Protein AF-A0A7S3KFH3-F1 (afdb_monomer)

Nearest PDB structures (foldseek):
  5v7p-assembly1_A  TM=9.453E-01  e=1.911E-08  Tribolium castaneum
  5vg9-assembly1_A  TM=9.536E-01  e=2.215E-08  Tribolium castaneum

pLDDT: mean 85.16, std 13.36, range [36.47, 98.5]

Structure (mmCIF, N/CA/C/O backbone):
data_AF-A0A7S3KFH3-F1
#
_entry.id   AF-A0A7S3KFH3-F1
#
loop_
_atom_site.group_PDB
_atom_site.id
_atom_site.type_symbol
_atom_site.label_atom_id
_atom_site.label_alt_id
_atom_site.label_comp_id
_atom_site.label_asym_id
_atom_site.label_entity_id
_atom_site.label_seq_id
_atom_site.pdbx_PDB_ins_code
_atom_site.Cartn_x
_atom_site.Cartn_y
_atom_site.Cartn_z
_atom_site.occupancy
_atom_site.B_iso_or_equiv
_atom_site.auth_seq_id
_atom_site.auth_comp_id
_atom_site.auth_asym_id
_atom_site.auth_atom_id
_atom_site.pdbx_PDB_model_num
ATOM 1 N N . MET A 1 1 ? -11.449 16.279 28.367 1.00 37.75 1 MET A N 1
ATOM 2 C CA . MET A 1 1 ? -10.877 14.971 28.756 1.00 37.75 1 MET A CA 1
ATOM 3 C C . MET A 1 1 ? -9.380 15.042 28.501 1.00 37.75 1 MET A C 1
ATOM 5 O O . MET A 1 1 ? -8.979 15.011 27.348 1.00 37.75 1 MET A O 1
ATOM 9 N N . ASN A 1 2 ? -8.570 15.244 29.544 1.00 36.47 2 ASN A N 1
ATOM 10 C CA . ASN A 1 2 ? -7.114 15.305 29.402 1.00 36.47 2 ASN A CA 1
ATOM 11 C C . ASN A 1 2 ? -6.589 13.881 29.218 1.00 36.47 2 ASN A C 1
ATOM 13 O O . ASN A 1 2 ? -6.607 13.081 30.151 1.00 36.47 2 ASN A O 1
ATOM 17 N N . ILE A 1 3 ? -6.184 13.549 27.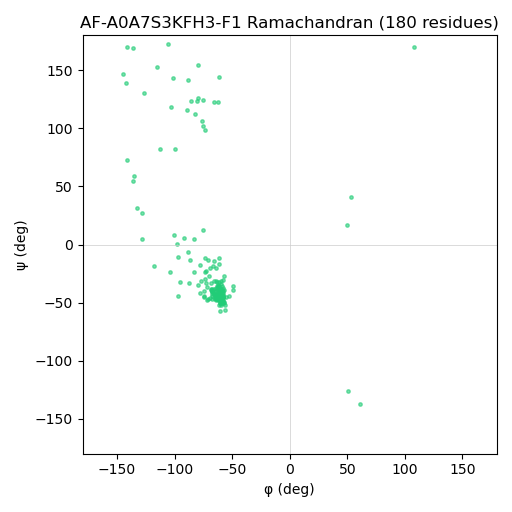995 1.00 49.44 3 ILE A N 1
ATOM 18 C CA . ILE A 1 3 ? -5.517 12.283 27.703 1.00 49.44 3 ILE A CA 1
ATOM 19 C C . ILE A 1 3 ? -4.090 12.421 28.238 1.00 49.44 3 ILE A C 1
ATOM 21 O O . ILE A 1 3 ? -3.259 13.096 27.636 1.00 49.44 3 ILE A O 1
ATOM 25 N N . VAL A 1 4 ? -3.811 11.824 29.398 1.00 52.16 4 VAL A N 1
ATOM 26 C CA . VAL A 1 4 ? -2.442 11.715 29.916 1.00 52.16 4 VAL A CA 1
ATOM 27 C C . VAL A 1 4 ? -1.725 10.667 29.071 1.00 52.16 4 VAL A C 1
ATOM 29 O O . VAL A 1 4 ? -1.911 9.465 29.245 1.00 52.16 4 VAL A O 1
ATOM 32 N N . VAL A 1 5 ? -0.960 11.139 28.091 1.00 58.22 5 VAL A N 1
ATOM 33 C CA . VAL A 1 5 ? -0.125 10.299 27.233 1.00 58.22 5 VAL A CA 1
ATOM 34 C C . VAL A 1 5 ? 1.163 9.977 27.980 1.00 58.22 5 VAL A C 1
ATOM 36 O O . VAL A 1 5 ? 1.871 10.901 28.383 1.00 58.22 5 VAL A O 1
ATOM 39 N N . SER A 1 6 ? 1.476 8.688 28.151 1.00 67.31 6 SER A N 1
ATOM 40 C CA . SER A 1 6 ? 2.754 8.284 28.747 1.00 67.31 6 SER A CA 1
ATOM 41 C C . SER A 1 6 ? 3.916 8.774 27.881 1.00 67.31 6 SER A C 1
ATOM 43 O O . SER A 1 6 ? 3.806 8.777 26.653 1.00 67.31 6 SER A O 1
ATOM 45 N N . ASP A 1 7 ? 5.036 9.171 28.482 1.00 68.19 7 ASP A N 1
ATOM 46 C CA . ASP A 1 7 ? 6.176 9.701 27.716 1.00 68.19 7 ASP A CA 1
ATOM 47 C C . ASP A 1 7 ? 6.719 8.681 26.705 1.00 68.19 7 ASP A C 1
ATOM 49 O O . ASP A 1 7 ? 7.045 9.036 25.576 1.00 68.19 7 ASP A O 1
ATOM 53 N N . LYS A 1 8 ? 6.613 7.391 27.032 1.00 62.91 8 LYS A N 1
ATOM 54 C CA . LYS A 1 8 ? 6.931 6.272 26.137 1.00 62.91 8 LYS A CA 1
ATOM 55 C C . LYS A 1 8 ? 6.064 6.245 24.871 1.00 62.91 8 LYS A C 1
ATOM 57 O O . LYS A 1 8 ? 6.531 5.896 23.792 1.00 62.91 8 LYS A O 1
ATOM 62 N N . THR A 1 9 ? 4.793 6.635 24.976 1.00 65.88 9 THR A N 1
ATOM 63 C CA . THR A 1 9 ? 3.889 6.763 23.823 1.00 65.88 9 THR A CA 1
ATOM 64 C C . THR A 1 9 ? 4.258 7.965 22.953 1.00 65.88 9 THR A C 1
ATOM 66 O O . THR A 1 9 ? 4.174 7.861 21.733 1.00 65.88 9 THR A O 1
ATOM 69 N N . LYS A 1 10 ? 4.704 9.080 23.549 1.00 65.81 10 LYS A N 1
ATOM 70 C CA . LYS A 1 10 ? 5.183 10.251 22.792 1.00 65.81 10 LYS A CA 1
ATOM 71 C C . LYS A 1 10 ? 6.480 9.937 22.046 1.00 65.81 10 LYS A C 1
ATOM 73 O O . LYS A 1 10 ? 6.600 10.286 20.878 1.00 65.81 10 LYS A O 1
ATOM 78 N N . GLU A 1 11 ? 7.410 9.235 22.688 1.00 64.56 11 GLU A N 1
ATOM 79 C CA . GLU A 1 11 ? 8.671 8.798 22.077 1.00 64.56 11 GLU A CA 1
ATOM 80 C C . GLU A 1 11 ? 8.443 7.862 20.887 1.00 64.56 11 GLU A C 1
ATOM 82 O O . GLU A 1 11 ? 9.010 8.092 19.820 1.00 64.56 11 GLU A O 1
ATOM 87 N N . MET A 1 12 ? 7.549 6.873 21.023 1.00 67.50 12 MET A N 1
ATOM 88 C CA . MET A 1 12 ? 7.157 6.004 19.905 1.00 67.50 12 MET A CA 1
ATOM 89 C C . MET A 1 12 ? 6.549 6.800 18.742 1.00 67.50 12 MET A C 1
ATOM 91 O O . MET A 1 12 ? 6.823 6.501 17.582 1.00 67.50 12 MET A O 1
ATOM 95 N N . LEU A 1 13 ? 5.750 7.827 19.046 1.00 67.12 13 LEU A N 1
ATOM 96 C CA . LEU A 1 13 ? 5.141 8.700 18.043 1.00 67.12 13 LEU A CA 1
ATOM 97 C C . LEU A 1 13 ? 6.194 9.484 17.256 1.00 67.12 13 LEU A C 1
ATOM 99 O O . LEU A 1 13 ? 6.172 9.520 16.028 1.00 67.12 13 LEU A O 1
ATOM 103 N N . VAL A 1 14 ? 7.135 10.094 17.978 1.00 66.56 14 VAL A N 1
ATOM 104 C CA . VAL A 1 14 ? 8.219 10.890 17.400 1.00 66.56 14 VAL A CA 1
ATOM 105 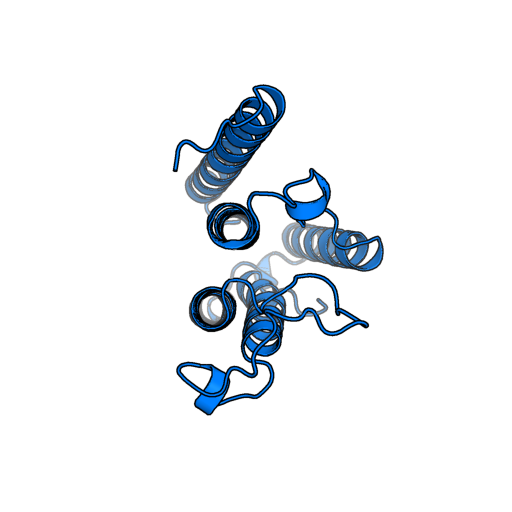C C . VAL A 1 14 ? 9.140 10.005 16.570 1.00 66.56 14 VAL A C 1
ATOM 107 O O . VAL A 1 14 ? 9.446 10.368 15.436 1.00 66.56 14 VAL A O 1
ATOM 110 N N . GLN A 1 15 ? 9.535 8.833 17.076 1.00 63.72 15 GLN A N 1
ATOM 111 C CA . GLN A 1 15 ? 10.371 7.877 16.342 1.00 63.72 15 GLN A CA 1
ATOM 112 C C . GLN A 1 15 ? 9.708 7.378 15.061 1.00 63.72 15 GLN A C 1
ATOM 114 O O . GLN A 1 15 ? 10.376 7.242 14.038 1.00 63.72 15 GLN A O 1
ATOM 119 N N . TYR A 1 16 ? 8.400 7.129 15.084 1.00 69.00 16 TYR A N 1
ATOM 120 C CA . TYR A 1 16 ? 7.704 6.646 13.900 1.00 69.00 16 TYR A CA 1
ATOM 121 C C . TYR A 1 16 ? 7.563 7.730 12.830 1.00 69.00 16 TYR A C 1
ATOM 123 O O . TYR A 1 16 ? 7.928 7.509 11.678 1.00 69.00 16 TYR A O 1
ATOM 131 N N . LEU A 1 17 ? 7.121 8.932 13.215 1.00 69.81 17 LEU A N 1
ATOM 132 C CA . LEU A 1 17 ? 7.004 10.066 12.295 1.00 69.81 17 LEU A CA 1
ATOM 133 C C . LEU A 1 17 ? 8.363 10.474 11.710 1.00 69.81 17 LEU A C 1
ATOM 135 O O . LEU A 1 17 ? 8.441 10.810 10.530 1.00 69.81 17 LEU A O 1
ATOM 139 N N . THR A 1 18 ? 9.440 10.399 12.498 1.00 63.25 18 THR A N 1
ATOM 140 C CA . THR A 1 18 ? 10.802 10.661 12.002 1.00 63.25 18 THR A CA 1
ATOM 141 C C . THR A 1 18 ? 11.305 9.559 11.076 1.00 63.25 18 THR A C 1
ATOM 143 O O . THR A 1 18 ? 11.771 9.875 9.987 1.00 63.25 18 THR A O 1
ATOM 146 N N . THR A 1 19 ? 11.161 8.279 11.436 1.00 66.56 19 THR A N 1
ATOM 147 C CA . THR A 1 19 ? 11.558 7.147 10.572 1.00 66.56 19 THR A CA 1
ATOM 148 C C . THR A 1 19 ? 10.825 7.197 9.238 1.00 66.56 19 THR A C 1
ATOM 150 O O . THR A 1 19 ? 11.409 6.985 8.176 1.00 66.56 19 THR A O 1
ATOM 153 N N . LEU A 1 20 ? 9.545 7.547 9.280 1.00 67.81 20 LEU A N 1
ATOM 154 C CA . LEU A 1 20 ? 8.731 7.627 8.092 1.00 67.81 20 LEU A CA 1
ATOM 155 C C . LEU A 1 20 ? 9.044 8.865 7.242 1.00 67.81 20 LEU A C 1
ATOM 157 O O . LEU A 1 20 ? 9.215 8.734 6.031 1.00 67.81 20 LEU A O 1
ATOM 161 N N . GLY A 1 21 ? 9.197 10.040 7.857 1.00 68.69 21 GLY A N 1
ATOM 162 C CA . GLY A 1 21 ? 9.648 11.249 7.164 1.00 68.69 21 GLY A CA 1
ATOM 163 C C . GLY A 1 21 ? 11.001 11.046 6.479 1.00 68.69 21 GLY A C 1
ATOM 164 O O . GLY A 1 21 ? 11.177 11.453 5.334 1.00 68.69 21 GLY A O 1
ATOM 165 N N . LEU A 1 22 ? 11.916 10.320 7.127 1.00 64.88 22 LEU A N 1
ATOM 166 C CA . LEU A 1 22 ? 13.197 9.920 6.547 1.00 64.88 22 LEU A CA 1
ATOM 167 C C . LEU A 1 22 ? 13.033 8.905 5.411 1.00 64.88 22 LEU A C 1
ATOM 169 O O . LEU A 1 22 ? 13.717 9.031 4.403 1.00 64.88 22 LEU A O 1
ATOM 173 N N . SER A 1 23 ? 12.114 7.941 5.523 1.00 68.88 23 SER A N 1
ATOM 174 C CA . SER A 1 23 ? 11.843 6.978 4.445 1.00 68.88 23 SER A CA 1
ATOM 175 C C . SER A 1 23 ? 11.237 7.640 3.203 1.00 68.88 23 SER A C 1
ATOM 177 O O . SER A 1 23 ? 11.643 7.322 2.090 1.00 68.88 23 SER A O 1
ATOM 179 N N . ILE A 1 24 ? 10.345 8.621 3.381 1.00 69.56 24 ILE A N 1
ATOM 180 C CA . ILE A 1 24 ? 9.767 9.412 2.288 1.00 69.56 24 ILE A CA 1
ATOM 181 C C . ILE A 1 24 ? 10.841 10.313 1.678 1.00 69.56 24 ILE A C 1
ATOM 183 O O . ILE A 1 24 ? 10.981 10.347 0.462 1.00 69.56 24 ILE A O 1
ATOM 187 N N . PHE A 1 25 ? 11.636 11.003 2.501 1.00 69.50 25 PHE A N 1
ATOM 188 C CA . PHE A 1 25 ? 12.738 11.838 2.021 1.00 69.50 25 PHE A CA 1
ATOM 189 C C . PHE A 1 25 ? 13.779 11.022 1.249 1.00 69.50 25 PHE A C 1
ATOM 191 O O . PHE A 1 25 ? 14.219 11.442 0.184 1.00 69.50 25 PHE A O 1
ATOM 198 N N . ALA A 1 26 ? 14.129 9.830 1.735 1.00 66.94 26 ALA A N 1
ATOM 199 C CA . ALA A 1 26 ? 15.033 8.917 1.050 1.00 66.94 26 ALA A CA 1
ATOM 200 C C . ALA A 1 26 ? 14.422 8.365 -0.245 1.00 66.94 26 ALA A C 1
ATOM 202 O O . ALA A 1 26 ? 15.120 8.286 -1.248 1.00 66.94 26 ALA A O 1
ATOM 203 N N . ALA A 1 27 ? 13.127 8.035 -0.261 1.00 68.38 27 ALA A N 1
ATOM 204 C CA . ALA A 1 27 ? 12.436 7.560 -1.458 1.00 68.38 27 ALA A CA 1
ATOM 205 C C . ALA A 1 27 ? 12.313 8.653 -2.533 1.00 68.38 27 ALA A C 1
ATOM 207 O O . ALA A 1 27 ? 12.529 8.384 -3.712 1.00 68.38 27 ALA A O 1
ATOM 208 N N . VAL A 1 28 ? 12.038 9.896 -2.125 1.00 6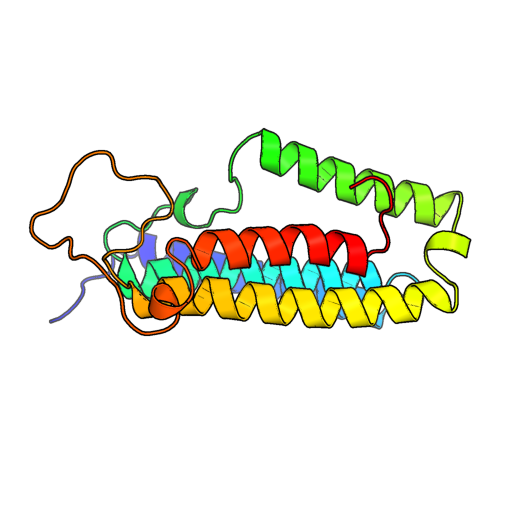8.81 28 VAL A N 1
ATOM 209 C CA . VAL A 1 28 ? 12.032 11.075 -3.002 1.00 68.81 28 VAL A CA 1
ATOM 210 C C . VAL A 1 28 ? 13.447 11.393 -3.482 1.00 68.81 28 VAL A C 1
ATOM 212 O O . VAL A 1 28 ? 13.645 11.619 -4.668 1.00 68.81 28 VAL A O 1
ATOM 215 N N . GLY A 1 29 ? 14.445 11.357 -2.598 1.00 66.06 29 GLY A N 1
ATOM 216 C CA . GLY A 1 29 ? 15.849 11.538 -2.964 1.00 66.06 29 GLY A CA 1
ATOM 217 C C . GLY A 1 29 ? 16.318 10.483 -3.965 1.00 66.06 29 GLY A C 1
ATOM 218 O O . GLY A 1 29 ? 16.934 10.826 -4.966 1.00 66.06 29 GLY A O 1
ATOM 219 N N . PHE A 1 30 ? 15.949 9.218 -3.755 1.00 65.56 30 PHE A N 1
ATOM 220 C CA . PHE A 1 30 ? 16.207 8.136 -4.698 1.00 65.56 30 PHE A CA 1
ATOM 221 C C . PHE A 1 30 ? 15.507 8.398 -6.033 1.00 65.56 30 PHE A C 1
ATOM 223 O O . PHE A 1 30 ? 16.185 8.450 -7.047 1.00 65.56 30 PHE A O 1
ATOM 230 N N . TYR A 1 31 ? 14.200 8.686 -6.033 1.00 68.19 31 TYR A N 1
ATOM 231 C CA . TYR A 1 31 ? 13.433 9.035 -7.237 1.00 68.19 31 TYR A CA 1
ATOM 232 C C . TYR A 1 31 ? 14.070 10.177 -8.045 1.00 68.19 31 TYR A C 1
ATOM 234 O O . TYR A 1 31 ? 14.179 10.086 -9.264 1.00 68.19 31 TYR A O 1
ATOM 242 N N . LEU A 1 32 ? 14.514 11.241 -7.370 1.00 66.44 32 LEU A N 1
ATOM 243 C CA . LEU A 1 32 ? 15.125 12.410 -8.007 1.00 66.44 32 LEU A CA 1
ATOM 244 C C . LEU A 1 32 ? 16.546 12.135 -8.525 1.00 66.44 32 LEU A C 1
ATOM 246 O O . LEU A 1 32 ? 16.964 12.752 -9.501 1.00 66.44 32 LEU A O 1
ATOM 250 N N . GLN A 1 33 ? 17.287 11.227 -7.886 1.00 65.81 33 GLN A N 1
ATOM 251 C CA . GLN A 1 33 ? 18.665 10.887 -8.251 1.00 65.81 33 GLN A CA 1
ATOM 252 C C . GLN A 1 33 ? 18.733 9.774 -9.313 1.00 65.81 33 GLN A C 1
ATOM 254 O O . GLN A 1 33 ? 19.647 9.749 -10.137 1.00 65.81 33 GLN A O 1
ATOM 259 N N . SER A 1 34 ? 17.788 8.831 -9.295 1.00 60.72 34 SER A N 1
ATOM 260 C CA . SER A 1 34 ? 17.789 7.638 -10.137 1.00 60.72 34 SER A CA 1
ATOM 261 C C . SER A 1 34 ? 16.872 7.828 -11.344 1.00 60.72 34 SER A C 1
ATOM 263 O O . SER A 1 34 ? 15.733 7.360 -11.344 1.00 60.72 34 SER A O 1
ATOM 265 N N . GLY A 1 35 ? 17.371 8.481 -12.398 1.00 66.19 35 GLY A N 1
ATOM 266 C CA . GLY A 1 35 ? 16.606 8.664 -13.642 1.00 66.19 35 GLY A CA 1
ATOM 267 C C . GLY A 1 35 ? 15.981 7.362 -14.172 1.00 66.19 35 GLY A C 1
ATOM 268 O O . GLY A 1 35 ? 14.835 7.368 -14.605 1.00 66.19 35 GLY A O 1
ATOM 269 N N . ASN A 1 36 ? 16.678 6.229 -14.017 1.00 70.56 36 ASN A N 1
ATOM 270 C CA . ASN A 1 36 ? 16.258 4.926 -14.549 1.00 70.56 36 ASN A CA 1
ATOM 271 C C . ASN A 1 36 ? 15.551 4.008 -13.526 1.00 70.56 36 ASN A C 1
ATOM 273 O O . ASN A 1 36 ? 15.210 2.883 -13.868 1.00 70.56 36 ASN A O 1
ATOM 277 N N . MET A 1 37 ? 15.351 4.434 -12.269 1.00 81.88 37 MET A N 1
ATOM 278 C CA . MET A 1 37 ? 14.709 3.606 -11.219 1.00 81.88 37 MET A CA 1
ATOM 279 C C . MET A 1 37 ? 13.555 4.331 -10.520 1.00 81.88 37 MET A C 1
ATOM 281 O O . MET A 1 37 ? 13.229 4.064 -9.359 1.00 81.88 37 MET A O 1
ATOM 285 N N . TYR A 1 38 ? 12.928 5.266 -11.227 1.00 85.19 38 TYR A N 1
ATOM 286 C CA . TYR A 1 38 ? 11.836 6.080 -10.710 1.00 85.19 38 TYR A CA 1
ATOM 287 C C . TYR A 1 38 ? 10.652 5.229 -10.213 1.00 85.19 38 TYR A C 1
ATOM 289 O O . TYR A 1 38 ? 10.000 5.600 -9.237 1.00 85.19 38 TYR A O 1
ATOM 297 N N . GLN A 1 39 ? 10.408 4.055 -10.808 1.00 90.00 39 GLN A N 1
ATOM 298 C CA . GLN A 1 39 ? 9.350 3.139 -10.374 1.00 90.00 39 GLN A CA 1
ATOM 299 C C . GLN A 1 39 ? 9.581 2.639 -8.948 1.00 90.00 39 GLN A C 1
ATOM 301 O O . GLN A 1 39 ? 8.655 2.640 -8.136 1.00 90.00 39 GLN A O 1
ATOM 306 N N . LEU A 1 40 ? 10.824 2.272 -8.614 1.00 88.38 40 LEU A N 1
ATOM 307 C CA . LEU A 1 40 ? 11.189 1.862 -7.259 1.00 88.38 40 LEU A CA 1
ATOM 308 C C . LE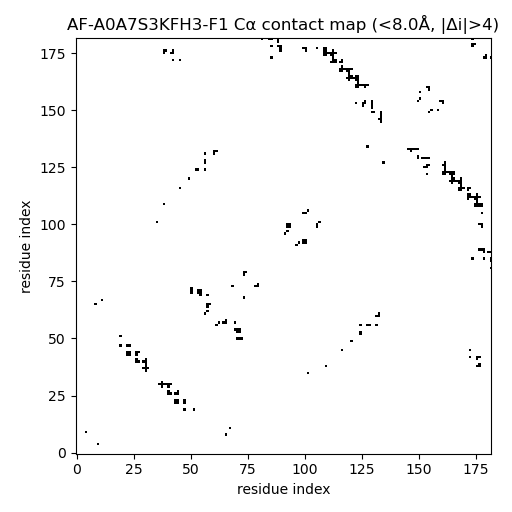U A 1 40 ? 11.004 3.011 -6.263 1.00 88.38 40 LEU A C 1
ATOM 310 O O . LEU A 1 40 ? 10.513 2.796 -5.159 1.00 88.38 40 LEU A O 1
ATOM 314 N N . GLY A 1 41 ? 11.336 4.242 -6.662 1.00 86.94 41 GLY A N 1
ATOM 315 C CA . GLY A 1 41 ? 11.064 5.435 -5.859 1.00 86.94 41 GLY A CA 1
ATOM 316 C C . GLY A 1 41 ? 9.571 5.600 -5.550 1.00 86.94 41 GLY A C 1
ATOM 317 O O . GLY A 1 41 ? 9.193 5.754 -4.389 1.00 86.94 41 GLY A O 1
ATOM 318 N N . LEU A 1 42 ? 8.710 5.488 -6.568 1.00 88.38 42 LEU A N 1
ATOM 319 C CA . LEU A 1 42 ? 7.251 5.550 -6.408 1.00 88.38 42 LEU A CA 1
ATOM 320 C C . LEU A 1 42 ? 6.711 4.417 -5.525 1.00 88.38 42 LEU A C 1
ATOM 322 O O . LEU A 1 42 ? 5.839 4.652 -4.686 1.00 88.38 42 LEU A O 1
ATOM 326 N N . PHE A 1 43 ? 7.252 3.206 -5.663 1.00 91.31 43 PHE A N 1
ATOM 327 C CA . PHE A 1 43 ? 6.926 2.070 -4.802 1.00 91.31 43 PHE A CA 1
ATOM 328 C C . PHE A 1 43 ? 7.260 2.346 -3.341 1.00 91.31 43 PHE A C 1
ATOM 330 O O . PHE A 1 43 ? 6.408 2.168 -2.474 1.00 91.31 43 PHE A O 1
ATOM 337 N N . MET A 1 44 ? 8.467 2.845 -3.069 1.00 87.75 44 MET A N 1
ATOM 338 C CA . MET A 1 44 ? 8.903 3.182 -1.715 1.00 87.75 44 MET A CA 1
ATOM 339 C C . MET A 1 44 ? 8.052 4.303 -1.110 1.00 87.75 44 MET A C 1
ATOM 341 O O . MET A 1 44 ? 7.629 4.185 0.037 1.00 87.75 44 MET A O 1
ATOM 345 N N . ILE A 1 45 ? 7.722 5.342 -1.888 1.00 86.38 45 ILE A N 1
ATOM 346 C CA . ILE A 1 45 ? 6.796 6.404 -1.460 1.00 86.38 45 ILE A CA 1
ATOM 347 C C . ILE A 1 45 ? 5.431 5.805 -1.108 1.00 86.38 45 ILE A C 1
ATOM 349 O O . ILE A 1 45 ? 4.900 6.073 -0.030 1.00 86.38 45 ILE A O 1
ATOM 353 N N . SER A 1 46 ? 4.868 4.974 -1.989 1.00 90.81 46 SER A N 1
ATOM 354 C CA . SER A 1 46 ? 3.581 4.326 -1.749 1.00 90.81 46 SER A CA 1
ATOM 355 C C . SER A 1 46 ? 3.607 3.430 -0.510 1.00 90.81 46 SER A C 1
ATOM 357 O O . SER A 1 46 ? 2.628 3.412 0.230 1.00 90.81 46 SER A O 1
ATOM 359 N N . LEU A 1 47 ? 4.679 2.670 -0.299 1.00 89.06 47 LEU A N 1
ATOM 360 C CA . LEU A 1 47 ? 4.837 1.787 0.851 1.00 89.06 47 LEU A CA 1
ATOM 361 C C . LEU A 1 47 ? 4.899 2.594 2.150 1.00 89.06 47 LEU A C 1
ATOM 363 O O . LEU A 1 47 ? 4.212 2.261 3.114 1.00 89.06 47 LEU A O 1
ATOM 367 N N . SER A 1 48 ? 5.662 3.688 2.165 1.00 85.25 48 SER A N 1
ATOM 368 C CA . SER A 1 48 ? 5.712 4.601 3.306 1.00 85.25 48 SER A CA 1
ATOM 369 C C . SER A 1 48 ? 4.345 5.231 3.590 1.00 85.25 48 SER A C 1
ATOM 371 O O . SER A 1 48 ? 3.912 5.250 4.7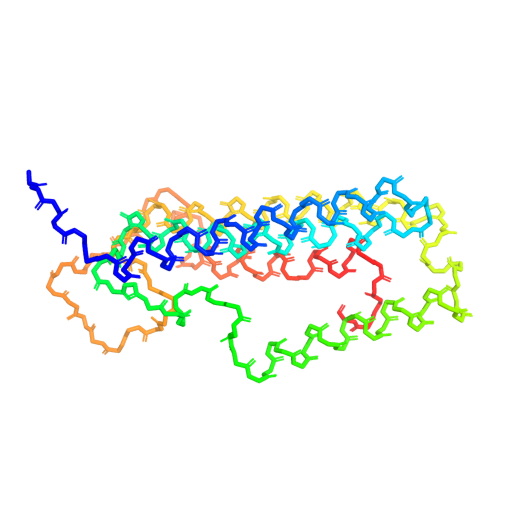39 1.00 85.25 48 SER A O 1
ATOM 373 N N . ILE A 1 49 ? 3.623 5.706 2.570 1.00 86.06 49 ILE A N 1
ATOM 374 C CA . ILE A 1 49 ? 2.275 6.269 2.758 1.00 86.06 49 ILE A CA 1
ATOM 375 C C . ILE A 1 49 ? 1.315 5.221 3.334 1.00 86.06 49 ILE A C 1
ATOM 377 O O . ILE A 1 49 ? 0.569 5.542 4.258 1.00 86.06 49 ILE A O 1
ATOM 381 N N . TYR A 1 50 ? 1.359 3.980 2.841 1.00 88.75 50 TYR A N 1
ATOM 382 C CA . TYR A 1 50 ? 0.521 2.895 3.349 1.00 88.75 50 TYR A CA 1
ATOM 383 C C . TYR A 1 50 ? 0.722 2.703 4.857 1.00 88.75 50 TYR A C 1
ATOM 385 O O . TYR A 1 50 ? -0.222 2.848 5.631 1.00 88.75 50 TYR A O 1
ATOM 393 N N . HIS A 1 51 ? 1.965 2.470 5.296 1.00 85.19 51 HIS A N 1
ATOM 394 C CA . HIS A 1 51 ? 2.266 2.259 6.719 1.00 85.19 51 HIS A CA 1
ATOM 395 C C . HIS A 1 51 ? 1.915 3.487 7.573 1.00 85.19 51 HIS A C 1
ATOM 397 O O . HIS A 1 51 ? 1.367 3.337 8.666 1.00 85.19 51 HIS A O 1
ATOM 403 N N . LEU A 1 52 ? 2.132 4.704 7.057 1.00 81.44 52 LEU A N 1
ATOM 404 C CA . LEU A 1 52 ? 1.730 5.935 7.743 1.00 81.44 52 LEU A CA 1
ATOM 405 C C . LEU A 1 52 ? 0.234 5.990 8.021 1.00 81.44 52 LEU A C 1
ATOM 407 O O . LEU A 1 52 ? -0.163 6.347 9.127 1.00 81.44 52 LEU A O 1
ATOM 411 N N . LEU A 1 53 ? -0.588 5.709 7.011 1.00 85.50 53 LEU A N 1
ATOM 412 C CA . LEU A 1 53 ? -2.036 5.830 7.126 1.00 85.50 53 LEU A CA 1
ATOM 413 C C . LEU A 1 53 ? -2.594 4.818 8.129 1.00 85.50 53 LEU A C 1
ATOM 415 O O . LEU A 1 53 ? -3.379 5.209 8.991 1.00 85.50 53 LEU A O 1
ATOM 419 N N . GLU A 1 54 ? -2.107 3.577 8.098 1.00 86.44 54 GLU A N 1
ATOM 420 C CA . GLU A 1 54 ? -2.462 2.537 9.076 1.00 86.44 54 GLU A CA 1
ATOM 421 C C . GLU A 1 54 ? -2.117 2.975 10.509 1.00 86.44 54 GLU A C 1
ATOM 423 O O . GLU A 1 54 ? -2.894 2.804 11.454 1.00 86.44 54 GLU A O 1
ATOM 428 N N . TYR A 1 55 ? -0.950 3.601 10.682 1.00 79.94 55 TYR A N 1
ATOM 429 C CA . TYR A 1 55 ? -0.543 4.126 11.976 1.00 79.94 55 TYR A CA 1
ATOM 430 C C . TYR A 1 55 ? -1.404 5.307 12.430 1.00 79.94 55 TYR A C 1
ATOM 432 O O . TYR A 1 55 ? -1.850 5.344 13.580 1.00 79.94 55 TYR A O 1
ATOM 440 N N . LEU A 1 56 ? -1.654 6.273 11.541 1.00 81.56 56 LEU A N 1
ATOM 441 C CA . LEU A 1 56 ? -2.508 7.424 11.828 1.00 81.56 56 LEU A CA 1
ATOM 442 C C . LEU A 1 56 ? -3.916 6.973 12.219 1.00 81.56 56 LEU A C 1
ATOM 444 O O . LEU A 1 56 ? -4.491 7.520 13.158 1.00 81.56 56 LEU A O 1
ATOM 448 N N . PHE A 1 57 ? -4.446 5.939 11.568 1.00 87.19 57 PHE A N 1
ATOM 449 C CA . PHE A 1 57 ? -5.715 5.336 11.948 1.00 87.19 57 PHE A CA 1
ATOM 450 C C . PHE A 1 57 ? -5.692 4.821 13.399 1.00 87.19 57 PHE A C 1
ATOM 452 O O . PHE A 1 57 ? -6.566 5.184 14.196 1.00 87.19 57 PHE A O 1
ATOM 459 N N . VAL A 1 58 ? -4.678 4.035 13.784 1.00 85.50 58 VAL A N 1
ATOM 460 C CA . VAL A 1 58 ? -4.549 3.532 15.166 1.00 85.50 58 VAL A CA 1
ATOM 461 C C . VAL A 1 58 ? -4.406 4.681 16.156 1.00 85.50 58 VAL A C 1
ATOM 463 O O . VAL A 1 58 ? -5.057 4.676 17.200 1.00 85.50 58 VAL A O 1
ATOM 466 N N . LEU A 1 59 ? -3.595 5.684 15.830 1.00 80.94 59 LEU A N 1
ATOM 467 C CA . LEU A 1 59 ? -3.402 6.868 16.660 1.00 80.94 59 LEU A CA 1
ATOM 468 C C . LEU A 1 59 ? -4.728 7.600 16.922 1.00 80.94 59 LEU A C 1
ATOM 470 O O . LEU A 1 59 ? -4.998 7.991 18.057 1.00 80.94 59 LEU A O 1
ATOM 474 N N . LEU A 1 60 ? -5.570 7.755 15.898 1.00 84.62 60 LEU A N 1
ATOM 475 C CA . LEU A 1 60 ? -6.822 8.508 15.986 1.00 84.62 60 LEU A CA 1
ATOM 476 C C . LEU A 1 60 ? -7.969 7.718 16.630 1.00 84.62 60 LEU A C 1
ATOM 478 O O . LEU A 1 60 ? -8.795 8.305 17.331 1.00 84.62 60 LEU A O 1
ATOM 482 N N . HIS A 1 61 ? -8.040 6.403 16.411 1.00 86.25 61 HIS A N 1
ATOM 483 C CA . HIS A 1 61 ? -9.214 5.601 16.782 1.00 86.25 61 HIS A CA 1
ATOM 484 C C . HIS A 1 61 ? -8.944 4.508 17.823 1.00 86.25 61 HIS A C 1
ATOM 486 O O . HIS A 1 61 ? -9.875 4.067 18.498 1.00 86.25 61 HIS A O 1
ATOM 492 N N . HIS A 1 62 ? -7.683 4.119 18.012 1.00 84.75 62 HIS A N 1
ATOM 493 C CA . HIS A 1 62 ? -7.251 3.039 18.907 1.00 84.75 62 HIS A CA 1
ATOM 494 C C . HIS A 1 62 ? -6.068 3.448 19.792 1.00 84.75 62 HIS A C 1
ATOM 496 O O . HIS A 1 62 ? -5.259 2.614 20.188 1.00 84.75 62 HIS A O 1
ATOM 502 N N . PHE A 1 63 ? -5.981 4.730 20.159 1.00 79.69 63 PHE A N 1
ATOM 503 C CA . PHE A 1 63 ? -4.845 5.298 20.892 1.00 79.69 63 PHE A CA 1
ATOM 504 C C . PHE A 1 63 ? -4.414 4.504 22.138 1.00 79.69 63 PHE A C 1
ATOM 506 O O . PHE A 1 63 ? -3.227 4.355 22.416 1.00 79.69 63 PHE A O 1
ATOM 513 N N . LYS A 1 64 ? -5.383 3.980 22.899 1.00 77.62 64 LYS A N 1
ATOM 514 C CA . LYS A 1 64 ? -5.125 3.206 24.126 1.00 77.62 64 LYS A CA 1
ATOM 515 C C . LYS A 1 64 ? -4.483 1.840 23.860 1.00 77.62 64 LYS A C 1
ATOM 517 O O . LYS A 1 64 ? -3.884 1.276 24.769 1.00 77.62 64 LYS A O 1
ATOM 522 N N . ASP A 1 65 ? -4.609 1.335 22.637 1.00 71.50 65 ASP A N 1
ATOM 523 C CA . ASP A 1 65 ? -4.128 0.024 22.207 1.00 71.50 65 ASP A CA 1
ATOM 524 C C . ASP A 1 65 ? -2.796 0.119 21.434 1.00 71.50 65 ASP A C 1
ATOM 526 O O . ASP A 1 65 ? -2.336 -0.881 20.881 1.00 71.50 65 ASP A O 1
ATOM 530 N N . ILE A 1 66 ? -2.168 1.304 21.387 1.00 71.38 66 ILE A N 1
ATOM 531 C CA . ILE A 1 66 ? -0.957 1.550 20.599 1.00 71.38 66 ILE A CA 1
ATOM 532 C C . ILE A 1 66 ? 0.233 0.740 21.136 1.00 71.38 66 ILE A C 1
ATOM 534 O O . ILE A 1 66 ? 0.622 0.829 22.303 1.00 71.38 66 ILE A O 1
ATOM 538 N N . LYS A 1 67 ? 0.818 -0.076 20.264 1.00 70.25 67 LYS A N 1
ATOM 539 C CA . LYS A 1 67 ? 2.008 -0.894 20.515 1.00 70.25 67 LYS A CA 1
ATOM 540 C C . LYS A 1 67 ? 2.935 -0.794 19.312 1.00 70.25 67 LYS A C 1
ATOM 542 O O . LYS A 1 67 ? 2.520 -0.339 18.252 1.00 70.25 67 LYS A O 1
ATOM 547 N N . PHE A 1 68 ? 4.166 -1.281 19.445 1.00 63.38 68 PHE A N 1
ATOM 548 C CA . PHE A 1 68 ? 5.071 -1.358 18.299 1.00 63.38 68 PHE A CA 1
ATOM 549 C C . PHE A 1 68 ? 4.481 -2.210 17.155 1.00 63.38 68 PHE A C 1
ATOM 551 O O . PHE A 1 68 ? 4.545 -1.846 15.989 1.00 63.38 68 PHE A O 1
ATOM 558 N N . ASP A 1 69 ? 3.770 -3.290 17.468 1.00 65.19 69 ASP A N 1
ATOM 559 C CA . ASP A 1 69 ? 3.118 -4.103 16.429 1.00 65.19 69 ASP A CA 1
ATOM 560 C C . ASP A 1 69 ? 1.975 -3.365 15.706 1.00 65.19 69 ASP A C 1
ATOM 562 O O . ASP A 1 69 ? 1.610 -3.724 14.587 1.00 65.19 69 ASP A O 1
ATOM 566 N N . SER A 1 70 ? 1.439 -2.287 16.294 1.00 63.97 70 SER A N 1
ATOM 567 C CA . SER A 1 70 ? 0.437 -1.434 15.645 1.00 63.97 70 SER A CA 1
ATOM 568 C C . SER A 1 70 ? 0.979 -0.694 14.423 1.00 63.97 70 SER A C 1
ATOM 570 O O . SER A 1 70 ? 0.185 -0.174 13.646 1.00 63.97 70 SER A O 1
ATOM 572 N N . PHE A 1 71 ? 2.303 -0.655 14.240 1.00 62.06 71 PHE A N 1
ATOM 573 C CA . PHE A 1 71 ? 2.941 -0.071 13.065 1.00 62.06 71 PHE A CA 1
ATOM 574 C C . PHE A 1 71 ? 2.742 -0.902 11.794 1.00 62.06 71 PHE A C 1
ATOM 576 O O . PHE A 1 71 ? 3.072 -0.407 10.723 1.00 62.06 71 PHE A O 1
ATOM 583 N N . LEU A 1 72 ? 2.280 -2.159 11.904 1.00 67.31 72 LEU A N 1
ATOM 584 C CA . LEU A 1 72 ? 2.087 -3.102 10.790 1.00 67.31 72 LEU A CA 1
ATOM 585 C C . LEU A 1 72 ? 3.292 -3.251 9.838 1.00 67.31 72 LEU A C 1
ATOM 587 O O . LEU A 1 72 ? 3.166 -3.837 8.767 1.00 67.31 72 LEU A O 1
ATOM 591 N N . ILE A 1 73 ? 4.486 -2.815 10.253 1.00 65.50 73 ILE A N 1
ATOM 592 C CA . ILE A 1 73 ? 5.736 -2.995 9.502 1.00 65.50 73 ILE A CA 1
ATOM 593 C C . ILE A 1 73 ? 6.048 -4.491 9.358 1.00 65.50 73 ILE A C 1
ATOM 595 O O . ILE A 1 73 ? 6.535 -4.940 8.322 1.00 65.50 73 ILE A O 1
ATOM 599 N N . ASN A 1 74 ? 5.736 -5.277 10.390 1.00 65.81 74 ASN A N 1
ATOM 600 C CA . ASN A 1 74 ? 5.884 -6.724 10.385 1.00 65.81 74 ASN A CA 1
ATOM 601 C C . ASN A 1 74 ? 4.506 -7.393 10.431 1.00 65.81 74 ASN A C 1
ATOM 603 O O . ASN A 1 74 ? 4.044 -7.817 11.488 1.00 65.81 74 ASN A O 1
ATOM 607 N N . GLN A 1 75 ? 3.853 -7.510 9.271 1.00 72.06 75 GLN A N 1
ATOM 608 C CA . GLN A 1 75 ? 2.580 -8.238 9.137 1.00 72.06 75 GLN A CA 1
ATOM 609 C C . GLN A 1 75 ? 2.750 -9.771 9.170 1.00 72.06 75 GLN A C 1
ATOM 611 O O . GLN A 1 75 ? 1.834 -10.520 8.834 1.00 72.06 75 GLN A O 1
ATOM 616 N N . GLY A 1 76 ? 3.928 -10.256 9.569 1.00 80.19 76 GLY A N 1
ATOM 617 C CA . GLY A 1 76 ? 4.276 -11.666 9.634 1.00 80.19 76 GLY A CA 1
ATOM 618 C C . GLY A 1 76 ? 5.256 -12.097 8.545 1.00 80.19 76 GLY A C 1
ATOM 619 O O . GLY A 1 76 ? 5.536 -11.388 7.579 1.00 80.19 76 GLY A O 1
ATOM 620 N N . LYS A 1 77 ? 5.766 -13.323 8.702 1.00 85.19 77 LYS A N 1
ATOM 621 C CA . LYS A 1 77 ? 6.855 -13.877 7.878 1.00 85.19 77 LYS A CA 1
ATOM 622 C C . LYS A 1 77 ? 6.529 -13.917 6.382 1.00 85.19 77 LYS A C 1
ATOM 624 O O . LYS A 1 77 ? 7.414 -13.690 5.567 1.00 85.19 77 LYS A O 1
ATOM 629 N N . HIS A 1 78 ? 5.273 -14.186 6.025 1.00 89.12 78 HIS A N 1
ATOM 630 C CA . HIS A 1 78 ? 4.840 -14.250 4.627 1.00 89.12 78 HIS A CA 1
ATOM 631 C C . HIS A 1 78 ? 4.885 -12.884 3.944 1.00 89.12 78 HIS A C 1
ATOM 633 O O . HIS A 1 78 ? 5.346 -12.791 2.813 1.00 89.12 78 HIS A O 1
ATOM 639 N N . TYR A 1 79 ? 4.475 -11.826 4.649 1.00 87.69 79 TYR A N 1
ATOM 640 C CA . TYR A 1 79 ? 4.569 -10.463 4.138 1.00 87.69 79 TYR A CA 1
ATOM 641 C C . TYR A 1 79 ? 6.032 -10.067 3.917 1.00 87.69 79 TYR A C 1
ATOM 643 O O . TYR A 1 79 ? 6.381 -9.592 2.841 1.00 87.69 79 TYR A O 1
ATOM 651 N N . THR A 1 80 ? 6.909 -10.334 4.892 1.00 87.75 80 THR A N 1
ATOM 652 C CA . THR A 1 80 ? 8.348 -10.073 4.736 1.00 87.75 80 THR A CA 1
ATOM 653 C C . THR A 1 80 ? 8.923 -10.825 3.539 1.00 87.75 80 THR A C 1
ATOM 655 O O . THR A 1 80 ? 9.633 -10.226 2.741 1.00 87.75 80 THR A O 1
ATOM 658 N N . PHE A 1 81 ? 8.580 -12.105 3.376 1.00 91.81 81 PHE A N 1
ATOM 659 C CA . PHE A 1 81 ? 9.046 -12.905 2.246 1.00 91.81 81 PHE A CA 1
ATOM 660 C C . PHE A 1 81 ? 8.567 -12.344 0.901 1.00 91.81 81 PHE A C 1
ATOM 662 O O . PHE A 1 81 ? 9.378 -12.195 -0.006 1.00 91.81 81 PHE A O 1
ATOM 669 N N . ALA A 1 82 ? 7.287 -11.975 0.789 1.00 92.69 82 ALA A N 1
ATOM 670 C CA . ALA A 1 82 ? 6.729 -11.381 -0.425 1.00 92.69 82 ALA A CA 1
ATOM 671 C C . ALA A 1 82 ? 7.409 -10.049 -0.780 1.00 92.69 82 ALA A C 1
ATOM 673 O O . ALA A 1 82 ? 7.804 -9.844 -1.923 1.00 92.69 82 ALA A O 1
ATOM 674 N N . MET A 1 83 ? 7.628 -9.175 0.208 1.00 91.56 83 MET A N 1
ATOM 675 C CA . MET A 1 83 ? 8.334 -7.907 -0.002 1.00 91.56 83 MET A CA 1
ATOM 676 C C . MET A 1 83 ? 9.784 -8.132 -0.436 1.00 91.56 83 MET A C 1
ATOM 678 O O . MET A 1 83 ? 10.240 -7.513 -1.392 1.00 91.56 83 MET A O 1
ATOM 682 N N . THR A 1 84 ? 10.514 -9.033 0.231 1.00 92.00 84 THR A N 1
ATOM 683 C CA . THR A 1 84 ? 11.887 -9.378 -0.163 1.00 92.00 84 THR A CA 1
ATOM 684 C C . THR A 1 84 ? 11.930 -9.948 -1.577 1.00 92.00 84 THR A C 1
ATOM 686 O O . THR A 1 84 ? 12.784 -9.541 -2.357 1.00 92.00 84 THR A O 1
ATOM 689 N N . PHE A 1 85 ? 11.000 -10.838 -1.927 1.00 96.12 85 PHE A N 1
ATOM 690 C CA . PHE A 1 85 ? 10.924 -11.428 -3.259 1.00 96.12 85 PHE A CA 1
ATOM 691 C C . PHE A 1 85 ? 10.637 -10.371 -4.338 1.00 96.12 85 PHE A C 1
ATOM 693 O O . PHE A 1 85 ? 11.349 -10.335 -5.336 1.00 96.12 85 PHE A O 1
ATOM 700 N N . SER A 1 86 ? 9.717 -9.435 -4.079 1.00 96.06 86 SER A N 1
ATOM 701 C CA . SER A 1 86 ? 9.425 -8.288 -4.954 1.00 96.06 86 SER A CA 1
ATOM 702 C C . SER A 1 86 ? 10.653 -7.408 -5.212 1.00 96.06 86 SER A C 1
ATOM 704 O O . SER A 1 86 ? 10.953 -7.084 -6.364 1.00 96.06 86 SER A O 1
ATOM 706 N N . PHE A 1 87 ? 11.426 -7.075 -4.169 1.00 94.00 87 PHE A N 1
ATOM 707 C CA . PHE A 1 87 ? 12.688 -6.349 -4.345 1.00 94.00 87 PHE A CA 1
ATOM 708 C C . PHE A 1 87 ? 13.709 -7.166 -5.141 1.00 94.00 87 PHE A C 1
ATOM 710 O O . PHE A 1 87 ? 14.347 -6.628 -6.044 1.00 94.00 87 PHE A O 1
ATOM 717 N N . CYS A 1 88 ? 13.875 -8.453 -4.824 1.00 97.00 88 CYS A N 1
ATOM 718 C CA . CYS A 1 88 ? 14.810 -9.328 -5.527 1.00 97.00 88 CYS A CA 1
ATOM 719 C C . CYS A 1 88 ? 14.484 -9.433 -7.021 1.00 97.00 88 CYS A C 1
ATOM 721 O O . CYS A 1 88 ? 15.395 -9.289 -7.831 1.00 97.00 88 CYS A O 1
ATOM 723 N N . GLU A 1 89 ? 13.215 -9.637 -7.381 1.00 97.38 89 GLU A N 1
ATOM 724 C CA . GLU A 1 89 ? 12.753 -9.639 -8.771 1.00 97.38 89 GLU A CA 1
ATOM 725 C C . GLU A 1 89 ? 13.060 -8.304 -9.451 1.00 97.38 89 GLU A C 1
ATOM 727 O O . GLU A 1 89 ? 13.715 -8.291 -10.491 1.00 97.38 89 GLU A O 1
ATOM 732 N N . TYR A 1 90 ? 12.689 -7.182 -8.824 1.00 95.00 90 TYR A N 1
ATOM 733 C CA . TYR A 1 90 ? 12.915 -5.858 -9.399 1.00 95.00 90 TYR A CA 1
ATOM 734 C C . TYR A 1 90 ? 14.396 -5.608 -9.707 1.00 95.00 90 TYR A C 1
ATOM 736 O O . TYR A 1 90 ? 14.738 -5.202 -10.818 1.00 95.00 90 TYR A O 1
ATOM 744 N N . PHE A 1 91 ? 15.290 -5.857 -8.742 1.00 94.25 91 PHE A N 1
ATOM 745 C CA . PHE A 1 91 ? 16.727 -5.645 -8.935 1.00 94.25 91 PHE A CA 1
ATOM 746 C C . PHE A 1 91 ? 17.327 -6.634 -9.934 1.00 94.25 91 PHE A C 1
ATOM 748 O O . PHE A 1 91 ? 18.167 -6.241 -10.741 1.00 94.25 91 PHE A O 1
ATOM 755 N N . TYR A 1 92 ? 16.892 -7.895 -9.913 1.00 95.88 92 TYR A N 1
ATOM 756 C CA . TYR A 1 92 ? 17.337 -8.896 -10.876 1.00 95.88 92 TYR A CA 1
ATOM 757 C C . TYR A 1 92 ? 16.967 -8.485 -12.307 1.00 95.88 92 TYR A C 1
ATOM 759 O O . TYR A 1 92 ? 17.829 -8.427 -13.183 1.00 95.88 92 TYR A O 1
ATOM 767 N N . GLU A 1 93 ? 15.713 -8.113 -12.547 1.00 94.56 93 GLU A N 1
ATOM 768 C CA . GLU A 1 93 ? 15.259 -7.664 -13.863 1.00 94.56 93 GLU A CA 1
ATOM 769 C C . GLU A 1 93 ? 15.914 -6.352 -14.281 1.00 94.56 93 GLU A C 1
ATOM 771 O O . GLU A 1 93 ? 16.328 -6.219 -15.426 1.00 94.56 93 GLU A O 1
ATOM 776 N N . TYR A 1 94 ? 16.093 -5.407 -13.361 1.00 91.94 94 TYR A N 1
ATOM 777 C CA . TYR A 1 94 ? 16.804 -4.167 -13.655 1.00 91.94 94 TYR A CA 1
ATOM 778 C C . TYR A 1 94 ? 18.260 -4.414 -14.096 1.00 91.94 94 TYR A C 1
ATOM 780 O O . TYR A 1 94 ? 18.748 -3.747 -15.007 1.00 91.94 94 TYR A O 1
ATOM 788 N N . MET A 1 95 ? 18.955 -5.384 -13.487 1.00 92.50 95 MET A N 1
ATOM 789 C CA . MET A 1 95 ? 20.354 -5.701 -13.806 1.00 92.50 95 MET A CA 1
ATOM 790 C C . MET A 1 95 ? 20.520 -6.516 -15.093 1.00 92.50 95 MET A C 1
ATOM 792 O O . MET A 1 95 ? 21.447 -6.259 -15.859 1.00 92.50 95 MET A O 1
ATOM 796 N N . PHE A 1 96 ? 19.664 -7.517 -15.317 1.00 95.50 96 PHE A N 1
ATOM 797 C CA . PHE A 1 96 ? 19.839 -8.490 -16.403 1.00 95.50 96 PHE A CA 1
ATOM 798 C C . PHE A 1 96 ? 18.902 -8.257 -17.595 1.00 95.50 96 PHE A C 1
ATOM 800 O O . PHE A 1 96 ? 19.233 -8.641 -18.715 1.00 95.50 96 PHE A O 1
ATOM 807 N N . TYR A 1 97 ? 17.763 -7.597 -17.376 1.00 92.25 97 TYR A N 1
ATOM 808 C CA . TYR A 1 97 ? 16.719 -7.352 -18.374 1.00 92.25 97 TYR A CA 1
ATOM 809 C C . TYR A 1 97 ? 16.196 -5.902 -18.311 1.00 92.25 97 TYR A C 1
ATOM 811 O O . TYR A 1 97 ? 14.984 -5.689 -18.214 1.00 92.25 97 TYR A O 1
ATOM 819 N N . PRO A 1 98 ? 17.070 -4.877 -18.399 1.00 89.38 98 PRO A N 1
ATOM 820 C CA . PRO A 1 98 ? 16.679 -3.475 -18.210 1.00 89.38 98 PRO A CA 1
ATOM 821 C C . PRO A 1 98 ? 15.569 -3.024 -19.170 1.00 89.38 98 PRO A C 1
ATOM 823 O O . PRO A 1 98 ? 14.746 -2.190 -18.808 1.00 89.38 98 PRO A O 1
ATOM 826 N N . GLY A 1 99 ? 15.468 -3.641 -20.353 1.00 88.62 99 GLY A N 1
ATOM 827 C CA . GLY A 1 99 ? 14.383 -3.393 -21.304 1.00 88.62 99 GLY A CA 1
ATOM 828 C C . GLY A 1 99 ? 12.979 -3.726 -20.782 1.00 88.62 99 GLY A C 1
ATOM 829 O O . GLY A 1 99 ? 12.018 -3.239 -21.361 1.00 88.62 99 GLY A O 1
ATOM 830 N N . LEU A 1 100 ? 12.821 -4.503 -19.701 1.00 86.94 100 LEU A N 1
ATOM 831 C CA . LEU A 1 100 ? 11.528 -4.701 -19.022 1.00 86.94 100 LEU A CA 1
ATOM 832 C C . LEU A 1 100 ? 11.147 -3.501 -18.139 1.00 86.94 100 LEU A C 1
ATOM 834 O O . LEU A 1 100 ? 9.966 -3.187 -17.992 1.00 86.94 100 LEU A O 1
ATOM 838 N N . LYS A 1 101 ? 12.151 -2.815 -17.581 1.00 89.25 101 LYS A N 1
ATOM 839 C CA . LYS A 1 101 ? 11.990 -1.670 -16.671 1.00 89.25 101 LYS A CA 1
ATOM 840 C C . LYS A 1 101 ? 12.100 -0.317 -17.373 1.00 89.25 101 LYS A C 1
ATOM 842 O O . LYS A 1 101 ? 11.786 0.700 -16.766 1.00 89.25 101 LYS A O 1
ATOM 847 N N . ASP A 1 102 ? 12.527 -0.293 -18.629 1.00 86.50 102 ASP A N 1
ATOM 848 C CA . ASP A 1 102 ? 12.721 0.938 -19.392 1.00 86.50 102 ASP A CA 1
ATOM 849 C C . ASP A 1 102 ? 12.287 0.757 -20.854 1.00 86.50 102 ASP A C 1
ATOM 851 O O . ASP A 1 102 ? 13.094 0.615 -21.774 1.00 86.50 102 ASP A O 1
ATOM 855 N N . ASN A 1 103 ? 10.970 0.684 -21.066 1.00 86.06 103 ASN A N 1
ATOM 856 C CA . ASN A 1 103 ? 10.356 0.727 -22.391 1.00 86.06 103 ASN A CA 1
ATOM 857 C C . ASN A 1 103 ? 9.043 1.537 -22.377 1.00 86.06 103 ASN A C 1
ATOM 859 O O . ASN A 1 103 ? 8.508 1.894 -21.325 1.00 86.06 103 ASN A O 1
ATOM 863 N N . SER A 1 104 ? 8.484 1.821 -23.557 1.00 85.88 104 SER A N 1
ATOM 864 C CA . SER A 1 104 ? 7.260 2.629 -23.679 1.00 85.88 104 SER A CA 1
ATOM 865 C C . SER A 1 104 ? 6.037 2.015 -22.983 1.00 85.88 104 SER A C 1
ATOM 867 O O . SER A 1 104 ? 5.195 2.751 -22.471 1.00 85.88 104 SER A O 1
ATOM 869 N N . ALA A 1 105 ? 5.928 0.684 -22.936 1.00 88.50 105 ALA A N 1
ATOM 870 C CA . ALA A 1 105 ? 4.855 -0.002 -22.219 1.00 88.50 105 ALA A CA 1
ATOM 871 C C . ALA A 1 105 ? 5.044 0.074 -20.696 1.00 88.50 105 ALA A C 1
ATOM 873 O O . ALA A 1 105 ? 4.060 0.203 -19.970 1.00 88.50 105 ALA A O 1
ATOM 874 N N . THR A 1 106 ? 6.288 0.081 -20.205 1.00 89.75 106 THR A N 1
ATOM 875 C CA . THR A 1 106 ? 6.600 0.273 -18.783 1.00 89.75 106 THR A CA 1
ATOM 876 C C . THR A 1 106 ? 5.991 1.572 -18.265 1.00 89.75 106 THR A C 1
ATOM 878 O O . THR A 1 106 ? 5.336 1.562 -17.228 1.00 89.75 106 THR A O 1
ATOM 881 N N . PHE A 1 107 ? 6.126 2.677 -19.005 1.00 89.38 107 PHE A N 1
ATOM 882 C CA . PHE A 1 107 ? 5.536 3.953 -18.593 1.00 89.38 107 PHE A CA 1
ATOM 883 C C . PHE A 1 107 ? 4.012 3.858 -18.420 1.00 89.38 107 PHE A C 1
ATOM 885 O O . PHE A 1 107 ? 3.463 4.347 -17.434 1.00 89.38 107 PHE A O 1
ATOM 892 N N . LEU A 1 108 ? 3.321 3.168 -19.333 1.00 93.94 108 LEU A N 1
ATOM 893 C CA . LEU A 1 108 ? 1.880 2.939 -19.221 1.00 93.94 108 LEU A CA 1
ATOM 894 C C . LEU A 1 108 ? 1.530 2.128 -17.963 1.00 93.94 108 LEU A C 1
ATOM 896 O O . LEU A 1 108 ? 0.603 2.497 -17.240 1.00 93.94 108 LEU A O 1
ATOM 900 N N . PHE A 1 109 ? 2.277 1.061 -17.671 1.00 95.31 109 PHE A N 1
ATOM 901 C CA . PHE A 1 109 ? 2.064 0.259 -16.465 1.00 95.31 109 PHE A CA 1
ATOM 902 C C . PHE A 1 109 ? 2.324 1.043 -15.180 1.00 95.31 109 PHE A C 1
ATOM 904 O O . PHE A 1 109 ? 1.551 0.908 -14.235 1.00 95.31 109 PHE A O 1
ATOM 911 N N . VAL A 1 110 ? 3.328 1.924 -15.157 1.00 93.69 110 VAL A N 1
ATOM 912 C CA . VAL A 1 110 ? 3.572 2.818 -14.015 1.00 93.69 110 VAL A CA 1
ATOM 913 C C . VAL A 1 110 ? 2.363 3.712 -13.758 1.00 93.69 110 VAL A C 1
ATOM 915 O O . VAL A 1 110 ? 1.924 3.828 -12.617 1.00 93.69 110 VAL A O 1
ATOM 918 N N . ILE A 1 111 ? 1.792 4.318 -14.803 1.00 94.94 111 ILE A N 1
ATOM 919 C CA . ILE A 1 111 ? 0.618 5.190 -14.665 1.00 94.94 111 ILE A CA 1
ATOM 920 C C . ILE A 1 111 ? -0.605 4.400 -14.193 1.00 94.94 111 ILE A C 1
ATOM 922 O O . ILE A 1 111 ? -1.276 4.820 -13.250 1.00 94.94 111 ILE A O 1
ATOM 926 N N . ILE A 1 112 ? -0.885 3.246 -14.806 1.00 97.50 112 ILE A N 1
ATOM 927 C CA . ILE A 1 112 ? -2.009 2.386 -14.409 1.00 97.50 112 ILE A CA 1
ATOM 928 C C . ILE A 1 112 ? -1.836 1.931 -12.957 1.00 97.50 112 ILE A C 1
ATOM 930 O O . ILE A 1 112 ? -2.744 2.109 -12.146 1.00 97.50 112 ILE A O 1
ATOM 934 N N . GLY A 1 113 ? -0.662 1.400 -12.613 1.00 97.81 113 GLY A N 1
ATOM 935 C CA . GLY A 1 113 ? -0.326 0.970 -11.261 1.00 97.81 113 GLY A CA 1
ATOM 936 C C . GLY A 1 113 ? -0.451 2.113 -10.256 1.00 97.81 113 GLY A C 1
ATOM 937 O O . GLY A 1 113 ? -1.096 1.946 -9.228 1.00 97.81 113 GLY A O 1
ATOM 938 N N . GLY A 1 114 ? 0.054 3.303 -10.581 1.00 96.81 114 GLY A N 1
ATOM 939 C CA . GLY A 1 114 ? -0.064 4.495 -9.741 1.00 96.81 114 GLY A CA 1
ATOM 940 C C . GLY A 1 114 ? -1.515 4.917 -9.483 1.00 96.81 114 GLY A C 1
ATOM 941 O O . GLY A 1 114 ? -1.889 5.175 -8.338 1.00 96.81 114 GLY A O 1
ATOM 942 N N . ILE A 1 115 ? -2.367 4.927 -10.514 1.00 98.25 115 ILE A N 1
ATOM 943 C CA . ILE A 1 115 ? -3.801 5.224 -10.363 1.00 98.25 115 ILE A CA 1
ATOM 944 C C . ILE A 1 115 ? -4.470 4.185 -9.458 1.00 98.25 115 ILE A C 1
ATOM 946 O O . ILE A 1 115 ? -5.192 4.544 -8.526 1.00 98.25 115 ILE A O 1
ATOM 950 N N . LEU A 1 116 ? -4.216 2.897 -9.693 1.00 98.50 116 LEU A N 1
ATOM 951 C CA . LEU A 1 116 ? -4.817 1.828 -8.899 1.00 98.50 116 LEU A CA 1
ATOM 952 C C . LEU A 1 116 ? -4.291 1.810 -7.451 1.00 98.50 116 LEU A C 1
ATOM 954 O O . LEU A 1 116 ? -5.068 1.556 -6.532 1.00 98.50 116 LEU A O 1
ATOM 958 N N . VAL A 1 117 ? -3.026 2.180 -7.216 1.00 98.25 117 VAL A N 1
ATOM 959 C CA . VAL A 1 117 ? -2.454 2.414 -5.878 1.00 98.25 117 VAL A CA 1
ATOM 960 C C . VAL A 1 117 ? -3.231 3.504 -5.138 1.00 98.25 117 VAL A C 1
ATOM 962 O O . VAL A 1 117 ? -3.555 3.328 -3.961 1.00 98.25 117 VAL A O 1
ATOM 965 N N . ILE A 1 118 ? -3.556 4.621 -5.798 1.00 97.88 118 ILE A N 1
ATOM 966 C CA . ILE A 1 118 ? -4.339 5.713 -5.194 1.00 97.88 118 ILE A CA 1
ATOM 967 C C . ILE A 1 118 ? -5.754 5.234 -4.852 1.00 97.88 118 ILE A C 1
ATOM 969 O O . ILE A 1 118 ? -6.249 5.498 -3.755 1.00 97.88 118 ILE A O 1
ATOM 973 N N . ILE A 1 119 ? -6.395 4.485 -5.753 1.00 98.25 119 ILE A N 1
ATOM 974 C CA . ILE A 1 119 ? -7.729 3.916 -5.513 1.00 98.25 119 ILE A CA 1
ATOM 975 C C . ILE A 1 119 ? -7.690 2.927 -4.336 1.00 98.25 119 ILE A C 1
ATOM 977 O O . ILE A 1 119 ? -8.558 2.975 -3.462 1.00 98.25 119 ILE A O 1
ATOM 981 N N . GLY A 1 120 ? -6.669 2.069 -4.264 1.00 98.19 120 GLY A N 1
ATOM 982 C CA . GLY A 1 120 ? -6.464 1.136 -3.156 1.00 98.19 120 GLY A CA 1
ATOM 983 C C . GLY A 1 120 ? -6.350 1.854 -1.809 1.00 98.19 120 GLY A C 1
ATOM 984 O O . GLY A 1 120 ? -7.089 1.533 -0.874 1.00 98.19 120 GLY A O 1
ATOM 985 N N . HIS A 1 121 ? -5.514 2.895 -1.737 1.00 96.19 121 HIS A N 1
ATOM 986 C CA . HIS A 1 121 ? -5.407 3.752 -0.551 1.00 96.19 121 HIS A CA 1
ATOM 987 C C . HIS A 1 121 ? -6.738 4.396 -0.178 1.00 96.19 121 HIS A C 1
ATOM 989 O O . HIS A 1 121 ? -7.110 4.390 0.995 1.00 96.19 121 HIS A O 1
ATOM 995 N N . PHE A 1 122 ? -7.472 4.924 -1.161 1.00 97.25 122 PHE A N 1
ATOM 996 C CA . PHE A 1 122 ? -8.765 5.551 -0.920 1.00 97.25 122 PHE A CA 1
ATOM 997 C C . PHE A 1 122 ? -9.739 4.583 -0.242 1.00 97.25 122 PHE A C 1
ATOM 999 O O . PHE A 1 122 ? -10.322 4.932 0.785 1.00 97.25 122 PHE A O 1
ATOM 1006 N N . PHE A 1 123 ? -9.895 3.362 -0.764 1.00 98.12 123 PHE A N 1
ATOM 1007 C CA . PHE A 1 123 ? -10.788 2.368 -0.162 1.00 98.12 123 PHE A CA 1
ATOM 1008 C C . PHE A 1 123 ? -10.302 1.906 1.212 1.00 98.12 123 PHE A C 1
ATOM 1010 O O . PHE A 1 123 ? -11.120 1.780 2.127 1.00 98.12 123 PHE A O 1
ATOM 1017 N N . ARG A 1 124 ? -8.988 1.696 1.372 1.00 97.06 124 ARG A N 1
ATOM 1018 C CA . ARG A 1 124 ? -8.382 1.272 2.640 1.00 97.06 124 ARG A CA 1
ATOM 1019 C C . ARG A 1 124 ? -8.644 2.294 3.742 1.00 97.06 124 ARG A C 1
ATOM 1021 O O . ARG A 1 124 ? -9.277 1.949 4.739 1.00 97.06 124 ARG A O 1
ATOM 1028 N N . ALA A 1 125 ? -8.236 3.541 3.517 1.00 95.75 125 ALA A N 1
ATOM 1029 C CA . ALA A 1 125 ? -8.399 4.626 4.474 1.00 95.75 125 ALA A CA 1
ATOM 1030 C C . ALA A 1 125 ? -9.884 4.936 4.708 1.00 95.75 125 ALA A C 1
ATOM 1032 O O . ALA A 1 125 ? -10.324 5.073 5.845 1.00 95.75 125 ALA A O 1
ATOM 1033 N N . SER A 1 126 ? -10.707 4.981 3.655 1.00 97.31 126 SER A N 1
ATOM 1034 C CA . SER A 1 126 ? -12.142 5.246 3.820 1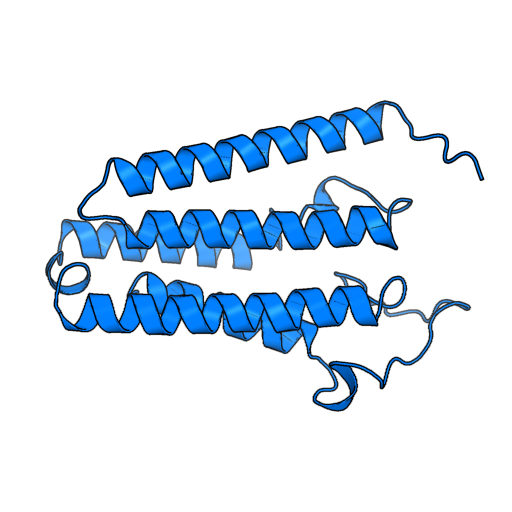.00 97.31 126 SER A CA 1
ATOM 1035 C C . SER A 1 126 ? -12.827 4.182 4.673 1.00 97.31 126 SER A C 1
ATOM 1037 O O . SER A 1 126 ? -13.686 4.525 5.483 1.00 97.31 126 SER A O 1
ATOM 1039 N N . ALA A 1 127 ? -12.456 2.904 4.540 1.00 97.94 127 ALA A N 1
ATOM 1040 C CA . ALA A 1 127 ? -13.001 1.838 5.378 1.00 97.94 127 ALA A CA 1
ATOM 1041 C C . ALA A 1 127 ? -12.658 2.063 6.856 1.00 97.94 127 ALA A C 1
ATOM 1043 O O . ALA A 1 127 ? -13.537 2.044 7.716 1.00 97.94 127 ALA A O 1
ATOM 1044 N N . GLU A 1 128 ? -11.396 2.363 7.136 1.00 96.19 128 GLU A N 1
ATOM 1045 C CA . GLU A 1 128 ? -10.898 2.669 8.474 1.00 96.19 128 GLU A CA 1
ATOM 1046 C C . GLU A 1 128 ? -11.598 3.875 9.103 1.00 96.19 128 GLU A C 1
ATOM 1048 O O . GLU A 1 128 ? -12.159 3.770 10.193 1.00 96.19 128 GLU A O 1
ATOM 1053 N N . PHE A 1 129 ? -11.654 5.003 8.393 1.00 95.31 129 PHE A N 1
ATOM 1054 C CA . PHE A 1 129 ? -12.277 6.231 8.891 1.00 95.31 129 PHE A CA 1
ATOM 1055 C C . PHE A 1 129 ? -13.804 6.140 8.992 1.00 95.31 129 PHE A C 1
ATOM 1057 O O . PHE A 1 129 ? -14.403 6.820 9.831 1.00 95.31 129 PHE A O 1
ATOM 1064 N N . THR A 1 130 ? -14.446 5.294 8.180 1.00 97.06 130 THR A N 1
ATOM 1065 C CA . THR A 1 130 ? -15.891 5.043 8.284 1.00 97.06 130 THR A CA 1
ATOM 1066 C C . THR A 1 130 ? -16.204 4.166 9.497 1.00 97.06 130 THR A C 1
ATOM 1068 O O . THR A 1 130 ? -17.119 4.474 10.258 1.00 97.06 130 THR A O 1
ATOM 1071 N N . ALA A 1 131 ? -15.440 3.092 9.721 1.00 96.31 131 ALA A N 1
ATOM 1072 C CA . ALA A 1 131 ? -15.699 2.160 10.818 1.00 96.31 131 ALA A CA 1
ATOM 1073 C C . ALA A 1 131 ? -15.118 2.612 12.173 1.00 96.31 131 ALA A C 1
ATOM 1075 O O . ALA A 1 131 ? -15.652 2.229 13.220 1.00 96.31 131 ALA A O 1
ATOM 1076 N N . LYS A 1 132 ? -14.091 3.471 12.180 1.00 94.50 132 LYS A N 1
ATOM 1077 C CA . LYS A 1 132 ? -13.455 4.044 13.381 1.00 94.50 132 LYS A CA 1
ATOM 1078 C C . LYS A 1 132 ? -13.092 2.944 14.385 1.00 94.50 132 LYS A C 1
ATOM 1080 O O . LYS A 1 132 ? -12.482 1.951 14.013 1.00 94.50 132 LYS A O 1
ATOM 1085 N N . SER A 1 133 ? -13.546 3.067 15.634 1.00 91.88 133 SER A N 1
ATOM 1086 C CA . SER A 1 133 ? -13.322 2.095 16.711 1.00 91.88 133 SER A CA 1
ATOM 1087 C C . SER A 1 133 ? -13.899 0.696 16.451 1.00 91.88 133 SER A C 1
ATOM 1089 O O . SER A 1 133 ? -13.621 -0.223 17.222 1.00 91.88 133 SER A O 1
ATOM 1091 N N . ASN A 1 134 ? -14.734 0.528 15.417 1.00 93.81 134 ASN A N 1
ATOM 1092 C CA . ASN A 1 134 ? -15.279 -0.766 15.006 1.00 93.81 134 ASN A CA 1
ATOM 1093 C C . ASN A 1 134 ? -14.352 -1.522 14.042 1.00 93.81 134 ASN A C 1
ATOM 1095 O O . ASN A 1 134 ? -14.571 -2.714 13.820 1.00 93.81 134 ASN A O 1
ATOM 1099 N N . PHE A 1 135 ? -13.335 -0.858 13.484 1.00 93.31 135 PHE A N 1
ATOM 1100 C CA . PHE A 1 135 ? -12.312 -1.481 12.653 1.00 93.31 135 PHE A CA 1
ATOM 1101 C C . PHE A 1 135 ? -11.158 -1.996 13.519 1.00 93.31 135 PHE A C 1
ATOM 1103 O O . PHE A 1 135 ? -10.772 -1.364 14.493 1.00 93.31 135 PHE A O 1
ATOM 1110 N N . THR A 1 136 ? -10.596 -3.155 13.185 1.00 90.06 136 THR A N 1
ATOM 1111 C CA . THR A 1 136 ? -9.425 -3.707 13.876 1.00 90.06 136 THR A CA 1
ATOM 1112 C C . THR A 1 136 ? -8.502 -4.383 12.868 1.00 90.06 136 THR A C 1
ATOM 1114 O O . THR A 1 136 ? -8.973 -5.111 11.999 1.00 90.06 136 THR A O 1
ATOM 1117 N N . HIS A 1 137 ? -7.183 -4.200 13.004 1.00 87.38 137 HIS A N 1
ATOM 1118 C CA . HIS A 1 137 ? -6.197 -4.865 12.133 1.00 87.38 137 HIS A CA 1
ATOM 1119 C C . HIS A 1 137 ? -6.219 -6.392 12.261 1.00 87.38 137 HIS A C 1
ATOM 1121 O O . HIS A 1 137 ? -5.988 -7.114 11.295 1.00 87.38 137 HIS A O 1
ATOM 1127 N N . HIS A 1 138 ? -6.530 -6.895 13.455 1.00 85.50 138 HIS A N 1
ATOM 1128 C CA . HIS A 1 138 ? -6.726 -8.318 13.692 1.00 85.50 138 HIS A CA 1
ATOM 1129 C C . HIS A 1 138 ? -8.211 -8.647 13.759 1.00 85.50 138 HIS A C 1
ATOM 1131 O O . HIS A 1 138 ? -9.004 -7.883 14.314 1.00 85.50 138 HIS A O 1
ATOM 1137 N N . ILE A 1 139 ? -8.576 -9.814 13.231 1.00 87.75 139 ILE A N 1
ATOM 1138 C CA . ILE A 1 139 ? -9.942 -10.326 13.319 1.00 87.75 139 ILE A CA 1
ATOM 1139 C C . ILE A 1 139 ? -10.291 -10.529 14.797 1.00 87.75 139 ILE A C 1
ATOM 1141 O O . ILE A 1 139 ? -9.610 -11.262 15.517 1.00 87.75 139 ILE A O 1
ATOM 1145 N N . SER A 1 140 ? -11.359 -9.871 15.252 1.00 86.50 140 SER A N 1
ATOM 1146 C CA . SER A 1 140 ? -11.874 -10.055 16.607 1.00 86.50 140 SER A CA 1
ATOM 1147 C C . SER A 1 140 ? -12.826 -11.245 16.659 1.00 86.50 140 SER A C 1
ATOM 1149 O O . SER A 1 140 ? -13.851 -11.261 15.98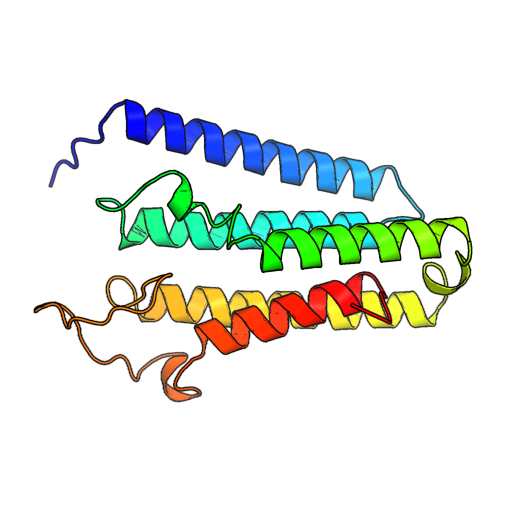4 1.00 86.50 140 SER A O 1
ATOM 1151 N N . TYR A 1 141 ? -12.528 -12.212 17.525 1.00 89.75 141 TYR A N 1
ATOM 1152 C CA . TYR A 1 141 ? -13.387 -13.378 17.769 1.00 89.75 141 TYR A CA 1
ATOM 1153 C C . TYR A 1 141 ? -14.433 -13.142 18.868 1.00 89.75 141 TYR A C 1
ATOM 1155 O O . TYR A 1 141 ? -15.279 -13.997 19.119 1.00 89.75 141 TYR A O 1
ATOM 1163 N N . ARG A 1 142 ? -14.376 -11.993 19.558 1.00 90.06 142 ARG A N 1
ATOM 1164 C CA . ARG A 1 142 ? -15.327 -11.620 20.614 1.00 90.06 142 ARG A CA 1
ATOM 1165 C C . ARG A 1 142 ? -15.922 -10.247 20.328 1.00 90.06 142 ARG A C 1
ATOM 1167 O O . ARG A 1 142 ? -15.194 -9.286 20.079 1.00 90.06 142 ARG A O 1
ATOM 1174 N N . LYS A 1 143 ? -17.249 -10.148 20.402 1.00 90.06 143 LYS A N 1
ATOM 1175 C CA . LYS A 1 143 ? -17.971 -8.883 20.235 1.00 90.06 143 LYS A CA 1
ATOM 1176 C C . LYS A 1 143 ? -17.818 -8.021 21.494 1.00 90.06 143 LYS A C 1
ATOM 1178 O O . LYS A 1 143 ? -18.155 -8.470 22.588 1.00 90.06 143 LYS A O 1
ATOM 1183 N N . LYS A 1 144 ? -17.329 -6.785 21.345 1.00 88.50 144 LYS A N 1
ATOM 1184 C CA . LYS A 1 144 ? -17.338 -5.773 22.420 1.00 88.50 144 LYS A CA 1
ATOM 1185 C C . LYS A 1 144 ? -18.730 -5.137 22.525 1.00 88.50 144 LYS A C 1
ATOM 1187 O O . LYS A 1 144 ? -19.455 -5.080 21.537 1.00 88.50 144 LYS A O 1
ATOM 1192 N N . GLN A 1 145 ? -19.097 -4.617 23.698 1.00 91.44 145 GLN A N 1
ATOM 1193 C CA . GLN A 1 145 ? -20.385 -3.924 23.881 1.00 91.44 145 GLN A CA 1
ATOM 1194 C C . GLN A 1 145 ? -20.533 -2.701 22.964 1.00 91.44 145 GLN A C 1
ATOM 1196 O O . GLN A 1 145 ? -21.620 -2.432 22.477 1.00 91.44 145 GLN A O 1
ATOM 1201 N N . THR A 1 146 ? -19.428 -2.011 22.685 1.00 90.88 146 THR A N 1
ATOM 1202 C CA . THR A 1 146 ? -19.371 -0.835 21.806 1.00 90.88 146 THR A CA 1
ATOM 1203 C C . THR A 1 146 ? -19.270 -1.185 20.318 1.00 90.88 146 THR A C 1
ATOM 1205 O O . THR A 1 146 ? -19.014 -0.295 19.516 1.00 90.88 146 THR A O 1
ATOM 1208 N N . HIS A 1 147 ? -19.340 -2.471 19.947 1.00 93.44 147 HIS A N 1
ATOM 1209 C CA . HIS A 1 147 ? -19.118 -2.920 18.570 1.00 93.44 147 HIS A CA 1
ATOM 1210 C C . HIS A 1 147 ? -20.435 -2.907 17.795 1.00 93.44 147 HIS A C 1
ATOM 1212 O O . HIS A 1 147 ? -21.360 -3.669 18.100 1.00 93.44 147 HIS A O 1
ATOM 1218 N N . GLU A 1 148 ? -20.494 -2.059 16.778 1.00 95.25 148 GLU A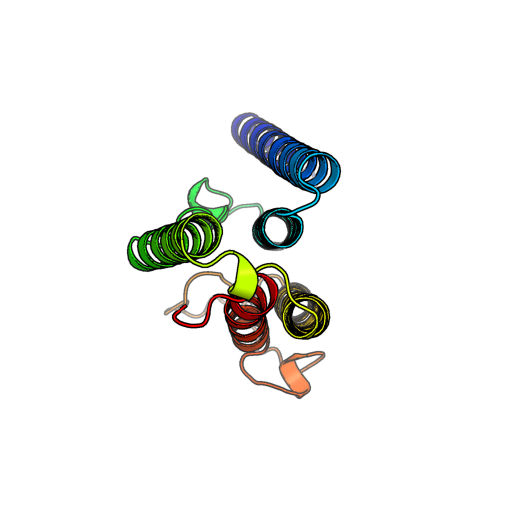 N 1
ATOM 1219 C CA . GLU A 1 148 ? -21.670 -1.820 15.948 1.00 95.25 148 GLU A CA 1
ATOM 1220 C C . GLU A 1 148 ? -21.433 -2.262 14.502 1.00 95.25 148 GLU A C 1
ATOM 1222 O O . GLU A 1 148 ? -20.304 -2.299 14.008 1.00 95.25 148 GLU A O 1
ATOM 1227 N N . LEU A 1 149 ? -22.521 -2.618 13.815 1.00 96.25 149 LEU A N 1
ATOM 1228 C CA . LEU A 1 149 ? -22.476 -2.959 12.398 1.00 96.25 149 LEU A CA 1
ATOM 1229 C C . LEU A 1 149 ? -22.436 -1.676 11.561 1.00 96.25 149 LEU A C 1
ATOM 1231 O O . LEU A 1 149 ? -23.317 -0.828 11.675 1.00 96.25 149 LEU A O 1
ATOM 1235 N N . ILE A 1 150 ? -21.446 -1.571 10.676 1.00 97.62 150 ILE A N 1
ATOM 1236 C CA . ILE A 1 150 ? -21.256 -0.415 9.796 1.00 97.62 150 ILE A CA 1
ATOM 1237 C C . ILE A 1 150 ? -21.725 -0.766 8.381 1.00 97.62 150 ILE A C 1
ATOM 1239 O O . ILE A 1 150 ? -21.183 -1.674 7.757 1.00 97.62 150 ILE A O 1
ATOM 1243 N N . THR A 1 151 ? -22.730 -0.046 7.876 1.00 97.75 151 THR A N 1
ATOM 1244 C CA . THR A 1 151 ? -23.331 -0.261 6.539 1.00 97.75 151 THR A CA 1
ATOM 1245 C C . THR A 1 151 ? -23.411 1.007 5.682 1.00 97.75 151 THR A C 1
ATOM 1247 O O . THR A 1 151 ? -23.972 0.983 4.590 1.00 97.75 151 THR A O 1
ATOM 1250 N N . HIS A 1 152 ? -22.856 2.124 6.155 1.00 97.62 152 HIS A N 1
ATOM 1251 C CA . HIS A 1 152 ? -22.850 3.407 5.449 1.00 97.62 152 HIS A CA 1
ATOM 1252 C C . HIS A 1 152 ? -21.465 3.722 4.861 1.00 97.62 152 HIS A C 1
ATOM 1254 O O . HIS A 1 152 ? -20.490 3.009 5.104 1.00 97.62 152 HIS A O 1
ATOM 1260 N N . GLY A 1 153 ? -21.365 4.793 4.069 1.00 97.00 153 GLY A N 1
ATOM 1261 C CA . GLY A 1 153 ? -20.113 5.166 3.404 1.00 97.00 153 GLY A CA 1
ATOM 1262 C C . GLY A 1 153 ? -19.639 4.064 2.456 1.00 97.00 153 GLY A C 1
ATOM 1263 O O . GLY A 1 153 ? -20.448 3.451 1.759 1.00 97.00 153 GLY A O 1
ATOM 1264 N N . VAL A 1 154 ? -18.339 3.758 2.458 1.00 97.69 154 VAL A N 1
ATOM 1265 C CA . VAL A 1 154 ? -17.781 2.703 1.589 1.00 97.69 154 VAL A CA 1
ATOM 1266 C C . VAL A 1 154 ? -18.311 1.296 1.896 1.00 97.69 154 VAL A C 1
ATOM 1268 O O . VAL A 1 154 ? -18.290 0.433 1.019 1.00 97.69 154 VAL A O 1
ATOM 1271 N N . TYR A 1 155 ? -18.856 1.073 3.098 1.00 98.06 155 TYR A N 1
ATOM 1272 C CA . TYR A 1 155 ? -19.488 -0.197 3.472 1.00 98.06 155 TYR A CA 1
ATOM 1273 C C . TYR A 1 155 ? -20.854 -0.424 2.809 1.00 98.06 155 TYR A C 1
ATOM 1275 O O . TYR A 1 155 ? -21.366 -1.541 2.840 1.00 98.06 155 TYR A O 1
ATOM 1283 N N . SER A 1 156 ? -21.436 0.600 2.176 1.00 97.44 156 SER A N 1
ATOM 1284 C CA . SER A 1 156 ? -22.647 0.435 1.359 1.00 97.44 156 SER A CA 1
ATOM 1285 C C . SER A 1 156 ? -22.366 -0.251 0.014 1.00 97.44 156 SER A C 1
ATOM 1287 O O . SER A 1 156 ? -23.259 -0.878 -0.550 1.00 97.44 156 SER A O 1
ATOM 1289 N N . PHE A 1 157 ? -21.120 -0.184 -0.477 1.00 95.94 157 PHE A N 1
ATOM 1290 C CA . PHE A 1 157 ? -20.702 -0.793 -1.746 1.00 95.94 157 PHE A CA 1
ATOM 1291 C C . PHE A 1 157 ? -20.080 -2.184 -1.570 1.00 95.94 157 PHE A C 1
ATOM 1293 O O . PHE A 1 157 ? -20.195 -3.034 -2.448 1.00 95.94 157 PHE A O 1
ATOM 1300 N N . SER A 1 158 ? -19.395 -2.428 -0.448 1.00 95.81 158 SER A N 1
ATOM 1301 C CA . SER A 1 158 ? -18.709 -3.692 -0.159 1.00 95.81 158 SER A CA 1
ATOM 1302 C C . SER A 1 158 ? -18.789 -4.026 1.325 1.00 95.81 158 SER A C 1
ATOM 1304 O O . SER A 1 158 ? -18.711 -3.143 2.171 1.00 95.81 158 SER A O 1
ATOM 1306 N N . ARG A 1 159 ? -18.865 -5.319 1.662 1.00 96.94 159 ARG A N 1
ATOM 1307 C CA . ARG A 1 159 ? -18.788 -5.788 3.060 1.00 96.94 159 ARG A CA 1
ATOM 1308 C C . ARG A 1 159 ? -17.374 -5.695 3.641 1.00 96.94 159 ARG A C 1
ATOM 1310 O O . ARG A 1 159 ? -17.217 -5.643 4.857 1.00 96.94 159 ARG A O 1
ATOM 1317 N N . HIS A 1 160 ? -16.353 -5.671 2.781 1.00 97.19 160 HIS A N 1
ATOM 1318 C CA . HIS A 1 160 ? -14.943 -5.644 3.177 1.00 97.19 160 HIS A CA 1
ATOM 1319 C C . HIS A 1 160 ? -14.132 -4.617 2.364 1.00 97.19 160 HIS A C 1
ATOM 1321 O O . HIS A 1 160 ? -13.161 -4.986 1.698 1.00 97.19 160 HIS A O 1
ATOM 1327 N N . PRO A 1 161 ? -14.495 -3.320 2.404 1.00 97.69 161 PRO A N 1
ATOM 1328 C CA . PRO A 1 161 ? -13.831 -2.289 1.607 1.00 97.69 161 PRO A CA 1
ATOM 1329 C C . PRO A 1 161 ? -12.358 -2.108 2.000 1.00 97.69 161 PRO A C 1
ATOM 1331 O O . PRO A 1 161 ? -11.530 -1.845 1.136 1.00 97.69 161 PRO A O 1
ATOM 1334 N N . GLY A 1 162 ? -12.008 -2.334 3.274 1.00 96.94 162 GLY A N 1
ATOM 1335 C CA . GLY A 1 162 ? -10.619 -2.292 3.744 1.00 96.94 162 GLY A CA 1
ATOM 1336 C C . GLY A 1 162 ? -9.742 -3.379 3.115 1.00 96.94 162 GLY A C 1
ATOM 1337 O O . GLY A 1 162 ? -8.661 -3.076 2.621 1.00 96.94 162 GLY A O 1
ATOM 1338 N N . TYR A 1 163 ? -10.231 -4.625 3.051 1.00 96.31 163 TYR A N 1
ATOM 1339 C CA . TYR A 1 163 ? -9.514 -5.717 2.379 1.00 96.31 163 TYR A CA 1
ATOM 1340 C C . TYR A 1 163 ? -9.444 -5.516 0.869 1.00 96.31 163 TYR A C 1
ATOM 1342 O O . TYR A 1 163 ? -8.409 -5.789 0.275 1.00 96.31 163 TYR A O 1
ATOM 1350 N N . PHE A 1 164 ? -10.513 -5.000 0.257 1.00 97.69 164 PHE A N 1
ATOM 1351 C CA . PHE A 1 164 ? -10.493 -4.638 -1.157 1.00 97.69 164 PHE A CA 1
ATOM 1352 C C . PHE A 1 164 ? -9.425 -3.576 -1.453 1.00 97.69 164 PHE A C 1
ATOM 1354 O O . PHE A 1 164 ? -8.629 -3.757 -2.370 1.00 97.69 164 PHE A O 1
ATOM 1361 N N . GLY A 1 165 ? -9.366 -2.510 -0.648 1.00 97.81 165 GLY A N 1
ATOM 1362 C CA . GLY A 1 165 ? -8.350 -1.468 -0.780 1.00 97.81 165 GLY A CA 1
ATOM 1363 C C . GLY A 1 165 ? -6.931 -2.006 -0.610 1.00 97.81 165 GLY A C 1
ATOM 1364 O O . GLY A 1 165 ? -6.068 -1.706 -1.431 1.00 97.81 165 GLY A O 1
ATOM 1365 N N . TRP A 1 166 ? -6.704 -2.854 0.399 1.00 95.56 166 TRP A N 1
ATOM 1366 C CA . TRP A 1 166 ? -5.403 -3.487 0.633 1.00 95.56 166 TRP A CA 1
ATOM 1367 C C . TRP A 1 166 ? -4.968 -4.401 -0.519 1.00 95.56 166 TRP A C 1
ATOM 1369 O O . TRP A 1 166 ? -3.836 -4.295 -0.981 1.00 95.56 166 TRP A O 1
ATOM 1379 N N . PHE A 1 167 ? -5.870 -5.253 -1.015 1.00 96.75 167 PHE A N 1
ATOM 1380 C CA . PHE A 1 167 ? -5.610 -6.137 -2.153 1.00 96.75 167 PHE A CA 1
ATOM 1381 C C . PHE A 1 167 ? -5.306 -5.354 -3.431 1.00 96.75 167 PHE A C 1
ATOM 1383 O O . PHE A 1 167 ? -4.341 -5.648 -4.134 1.00 96.75 167 PHE A O 1
ATOM 1390 N N . LEU A 1 168 ? -6.123 -4.341 -3.738 1.00 98.12 168 LEU A N 1
ATOM 1391 C CA . LEU A 1 168 ? -5.904 -3.527 -4.924 1.00 98.12 168 LEU A CA 1
ATOM 1392 C C . LEU A 1 168 ? -4.563 -2.807 -4.821 1.00 98.12 168 LEU A C 1
ATOM 1394 O O . LEU A 1 168 ? -3.788 -2.836 -5.770 1.00 98.12 168 LEU A O 1
ATOM 1398 N N . TRP A 1 169 ? -4.265 -2.215 -3.664 1.00 97.62 169 TRP A N 1
AT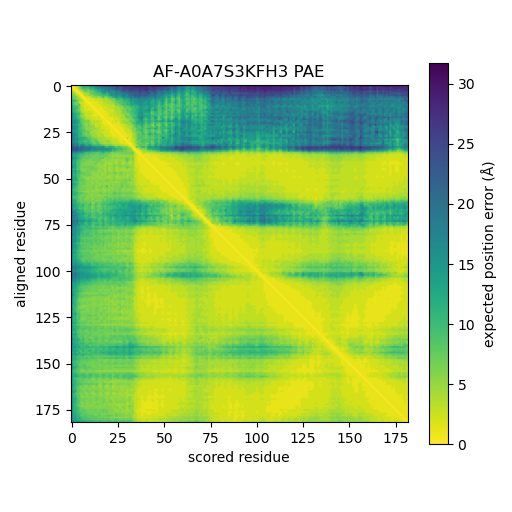OM 1399 C CA . TRP A 1 169 ? -2.982 -1.577 -3.409 1.00 97.62 169 TRP A CA 1
ATOM 1400 C C . TRP A 1 169 ? -1.809 -2.544 -3.626 1.00 97.62 169 TRP A C 1
ATOM 1402 O O . TRP A 1 169 ? -0.919 -2.226 -4.412 1.00 97.62 169 TRP A O 1
ATOM 1412 N N . SER A 1 170 ? -1.825 -3.734 -3.014 1.00 95.56 170 SER A N 1
ATOM 1413 C CA . SER A 1 170 ? -0.697 -4.671 -3.091 1.00 95.56 170 SER A CA 1
ATOM 1414 C C . SER A 1 170 ? -0.390 -5.100 -4.527 1.00 95.56 170 SER A C 1
ATOM 1416 O O . SER A 1 170 ? 0.752 -4.971 -4.960 1.00 95.56 170 SER A O 1
ATOM 1418 N N . VAL A 1 171 ? -1.398 -5.501 -5.305 1.00 97.81 171 VAL A N 1
ATOM 1419 C CA . VAL A 1 171 ? -1.218 -5.884 -6.719 1.00 97.81 171 VAL A CA 1
ATOM 1420 C C . VAL A 1 171 ? -0.751 -4.693 -7.558 1.00 97.81 171 VAL A C 1
ATOM 1422 O O . VAL A 1 171 ? 0.159 -4.802 -8.378 1.00 97.81 171 VAL A O 1
ATOM 1425 N N . SER A 1 172 ? -1.333 -3.518 -7.325 1.00 98.19 172 SER A N 1
ATOM 1426 C CA . SER A 1 172 ? -1.019 -2.317 -8.105 1.00 98.19 172 SER A CA 1
ATOM 1427 C C . SER A 1 172 ? 0.413 -1.843 -7.907 1.00 98.19 172 SER A C 1
ATOM 1429 O O . SER A 1 172 ? 1.012 -1.323 -8.846 1.00 98.19 172 SER A O 1
ATOM 1431 N N . THR A 1 173 ? 0.986 -2.051 -6.717 1.00 96.88 173 THR A N 1
ATOM 1432 C CA . THR A 1 173 ? 2.400 -1.741 -6.487 1.00 96.88 173 THR A CA 1
ATOM 1433 C C . THR A 1 173 ? 3.334 -2.580 -7.362 1.00 96.88 173 THR A C 1
ATOM 1435 O O . THR A 1 173 ? 4.327 -2.036 -7.837 1.00 96.88 173 THR A O 1
ATOM 1438 N N . GLN A 1 174 ? 2.994 -3.845 -7.647 1.00 97.81 174 GLN A N 1
ATOM 1439 C CA . GLN A 1 174 ? 3.786 -4.721 -8.522 1.00 97.81 174 GLN A CA 1
ATOM 1440 C C . GLN A 1 174 ? 3.636 -4.342 -9.998 1.00 97.81 174 GLN A C 1
ATOM 1442 O O . GLN A 1 174 ? 4.635 -4.245 -10.710 1.00 97.81 174 GLN A O 1
ATOM 1447 N N . ILE A 1 175 ? 2.417 -3.989 -10.426 1.00 97.19 175 ILE A N 1
ATOM 1448 C CA . ILE A 1 175 ? 2.167 -3.410 -11.758 1.00 97.19 175 ILE A CA 1
ATOM 1449 C C . ILE A 1 175 ? 2.992 -2.130 -11.944 1.00 97.19 175 ILE A C 1
ATOM 1451 O O . ILE A 1 175 ? 3.636 -1.950 -12.975 1.00 97.19 175 ILE A O 1
ATOM 1455 N N . MET A 1 176 ? 3.012 -1.257 -10.932 1.00 95.69 176 MET A N 1
ATOM 1456 C CA . MET A 1 176 ? 3.722 0.021 -10.977 1.00 95.69 176 MET A CA 1
ATOM 1457 C C . MET A 1 176 ? 5.237 -0.153 -11.130 1.00 95.69 176 MET A C 1
ATOM 1459 O O . MET A 1 176 ? 5.862 0.636 -11.831 1.00 95.69 176 MET A O 1
ATOM 1463 N N . ILE A 1 177 ? 5.831 -1.181 -10.515 1.00 94.50 177 ILE A N 1
ATOM 1464 C CA . ILE A 1 177 ? 7.257 -1.513 -10.692 1.00 94.50 177 ILE A CA 1
ATOM 1465 C C . ILE A 1 177 ? 7.515 -2.525 -11.804 1.00 94.50 177 ILE A C 1
ATOM 1467 O O . ILE A 1 177 ? 8.659 -2.930 -12.023 1.00 94.50 177 ILE A O 1
ATOM 1471 N N . THR A 1 178 ? 6.473 -2.892 -12.553 1.00 95.38 178 THR A N 1
ATOM 1472 C CA . THR A 1 178 ? 6.517 -3.819 -13.688 1.00 95.38 178 THR A CA 1
ATOM 1473 C C . THR A 1 178 ? 7.157 -5.162 -13.353 1.00 95.38 178 THR A C 1
ATOM 1475 O O . THR A 1 178 ? 7.957 -5.665 -14.133 1.00 95.38 178 THR A O 1
ATOM 1478 N N . ASN A 1 179 ? 6.861 -5.708 -12.175 1.00 96.75 179 ASN A N 1
ATOM 1479 C CA . ASN A 1 179 ? 7.248 -7.070 -11.807 1.00 96.75 179 ASN A CA 1
ATOM 1480 C C . ASN A 1 179 ? 6.220 -8.050 -12.407 1.00 96.75 179 ASN A C 1
ATOM 1482 O O . ASN A 1 179 ? 5.052 -7.978 -12.027 1.00 96.75 179 ASN A O 1
ATOM 1486 N N . PRO A 1 180 ? 6.580 -8.892 -13.394 1.00 94.38 180 PRO A N 1
ATOM 1487 C CA . PRO A 1 180 ? 5.650 -9.837 -14.009 1.00 94.38 180 PRO A CA 1
ATOM 1488 C C . PRO A 1 180 ? 5.374 -11.092 -13.165 1.00 94.38 180 PRO A C 1
ATOM 1490 O O . PRO A 1 180 ? 4.417 -11.807 -13.473 1.00 94.38 180 PRO A O 1
ATOM 1493 N N . VAL A 1 181 ? 6.210 -11.408 -12.170 1.00 95.62 181 VAL A N 1
ATOM 1494 C CA . VAL A 1 181 ? 6.068 -12.606 -11.327 1.00 95.62 181 VAL A CA 1
ATOM 1495 C C . VAL A 1 181 ? 5.352 -12.296 -10.009 1.00 95.62 181 VAL A C 1
ATOM 1497 O O . VAL A 1 181 ? 4.493 -13.086 -9.608 1.00 95.62 181 VAL A O 1
ATOM 1500 N N . CYS A 1 182 ? 5.708 -11.196 -9.333 1.00 93.06 182 CYS A N 1
ATOM 1501 C CA . CYS A 1 182 ? 5.061 -10.742 -8.090 1.00 93.06 182 CYS A CA 1
ATOM 1502 C C . CYS A 1 182 ? 3.667 -10.129 -8.272 1.00 93.06 182 CYS A C 1
ATOM 1504 O O . CYS A 1 182 ? 3.410 -9.461 -9.295 1.00 93.06 182 CYS A O 1
#

Sequence (182 aa):
MNIVVSDKTKEMLVQYLTTLGLSIFAAVGFYLQSGNMYQLGLFMISLSIYHLLEYLFVLLHHFKDIKFDSFLINQGKHYTFAMTFSFCEYFYEYMFYPGLKDNSATFLFVIIGGILVIIGHFFRASAEFTAKSNFTHHISYRKKQTHELITHGVYSFSRHPGYFGWFLWSVSTQIMITNPVC

Secondary structure (DSSP, 8-state):
------HHHHHHHHHHHHHHHHHHHHHHHHHHH-TT-HHHHHHHHHHHHHHHHHHHHHHHH-GGG--GGGG-S---HHHHHHHHHHHHHHHHHHHH-HHHHSSHHHHHHHHHHHHHHHHHHHHHHHHHHHHGGG--SSPPSS--TT-----SGGGGT-S-HHHHHHHHHHHHHHHHTT-S--

Organism: Euplotes crassus (NCBI:txid5936)

InterPro domains:
  IPR007269 Isoprenylcysteine carboxyl methyltransferase [PF04140] (115-181)

Radius of gyration: 18.29 Å; Cα contacts (8 Å, |Δi|>4): 176; chains: 1; bounding box: 44×30×54 Å

Mean predicted aligned error: 6.83 Å

Foldseek 3Di:
DDDPDDVVLVVVVVVLVVVLVVQLVVLVVCLVVPPQQVLSSLLSNLVSVVLVLQLVLCVQQVVVVDDPVSSVPPVDDVVVVVVVVLVVLLVVCCVPPSVLSDDPVLVVLLVQLSVLLVVLVVLQNQVSVQLRNLDDPDDDPDDDPPHDDGCDDSNVVPVCSNVVSVVSNVVSSCSNSSRPPD

Solvent-accessible surface area (backbone atoms only — not comparable to full-atom values): 10001 Å² total; per-residue (Å²): 133,89,79,83,72,54,69,70,57,53,50,53,50,50,54,48,55,48,54,46,52,49,48,39,51,49,18,50,50,45,29,74,70,31,83,86,46,39,42,58,17,52,41,45,37,51,51,46,51,52,43,49,51,55,32,51,49,38,58,75,49,37,52,93,71,69,48,82,77,56,45,54,84,75,76,45,72,68,53,54,50,52,53,52,49,46,51,51,51,45,53,50,39,52,74,77,40,41,68,61,67,63,41,81,66,38,56,52,35,30,52,53,12,50,53,40,30,53,51,8,49,50,34,25,52,45,32,42,69,68,41,38,74,59,50,67,100,60,88,75,94,67,87,52,94,88,58,66,89,74,60,61,75,59,38,61,82,31,98,54,32,37,58,50,8,49,52,43,24,59,56,17,46,26,39,24,51,57,39,89,85,94